Protein AF-A0A948DG98-F1 (afdb_monomer)

Structure (mmCIF, N/CA/C/O backbone):
data_AF-A0A948DG98-F1
#
_entry.id   AF-A0A948DG98-F1
#
loop_
_atom_site.group_PDB
_atom_site.id
_atom_site.type_symbol
_atom_site.label_atom_id
_atom_site.label_alt_id
_atom_site.label_comp_id
_atom_site.label_asym_id
_atom_site.label_entity_id
_atom_site.label_seq_id
_atom_site.pdbx_PDB_ins_code
_atom_site.Cartn_x
_atom_site.Cartn_y
_atom_site.Cartn_z
_atom_site.occupancy
_atom_site.B_iso_or_equiv
_atom_site.auth_seq_id
_atom_site.auth_comp_id
_atom_site.auth_asym_id
_atom_site.auth_atom_id
_atom_site.pdbx_PDB_model_num
ATOM 1 N N . GLY A 1 1 ? -6.815 -36.949 172.001 1.00 40.22 1 GLY A N 1
ATOM 2 C CA . GLY A 1 1 ? -5.731 -37.449 171.134 1.00 40.22 1 GLY A CA 1
ATOM 3 C C . GLY A 1 1 ? -6.318 -37.590 169.755 1.00 40.22 1 GLY A C 1
ATOM 4 O O . GLY A 1 1 ? -7.415 -38.115 169.665 1.00 40.22 1 GLY A O 1
ATOM 5 N N . MET A 1 2 ? -5.770 -36.950 168.718 1.00 48.56 2 MET A N 1
ATOM 6 C CA . MET A 1 2 ? -4.544 -37.384 168.014 1.00 48.56 2 MET A CA 1
ATOM 7 C C . MET A 1 2 ? -4.661 -38.864 167.613 1.00 48.56 2 MET A C 1
ATOM 9 O O . MET A 1 2 ? -4.953 -39.653 168.508 1.00 48.56 2 MET A O 1
ATOM 13 N N . PRO A 1 3 ? -4.367 -39.285 166.368 1.00 48.28 3 PRO A N 1
ATOM 14 C CA . PRO A 1 3 ? -3.286 -38.731 165.549 1.00 48.28 3 PRO A CA 1
ATOM 15 C C . PRO A 1 3 ? -3.535 -38.694 164.008 1.00 48.28 3 PRO A C 1
ATOM 17 O O . PRO A 1 3 ? -4.511 -39.250 163.510 1.00 48.28 3 PRO A O 1
ATOM 20 N N . PRO A 1 4 ? -2.635 -38.023 163.256 1.00 55.72 4 PRO A N 1
ATOM 21 C CA . PRO A 1 4 ? -2.448 -38.137 161.789 1.00 55.72 4 PRO A CA 1
ATOM 22 C C . PRO A 1 4 ? -1.895 -39.537 161.417 1.00 55.72 4 PRO A C 1
ATOM 24 O O . PRO A 1 4 ? -1.394 -40.193 162.334 1.00 55.72 4 PRO A O 1
ATOM 27 N N . PRO A 1 5 ? -1.983 -40.062 160.163 1.00 51.50 5 PRO A N 1
ATOM 28 C CA . PRO A 1 5 ? -0.963 -39.848 159.091 1.00 51.50 5 PRO A CA 1
ATOM 29 C C . PRO A 1 5 ? -1.502 -39.996 157.622 1.00 51.50 5 PRO A C 1
ATOM 31 O O . PRO A 1 5 ? -2.529 -40.619 157.397 1.00 51.50 5 PRO A O 1
ATOM 34 N N . ALA A 1 6 ? -1.027 -39.231 156.619 1.00 54.34 6 ALA A N 1
ATOM 35 C CA . ALA A 1 6 ? -0.019 -39.536 155.561 1.00 54.34 6 ALA A CA 1
ATOM 36 C C . ALA A 1 6 ? -0.248 -40.826 154.721 1.00 54.34 6 ALA A C 1
ATOM 38 O O . ALA A 1 6 ? -0.802 -41.778 155.256 1.00 54.34 6 ALA A O 1
ATOM 39 N N . PRO A 1 7 ? 0.324 -41.007 153.505 1.00 49.69 7 PRO A N 1
ATOM 40 C CA . PRO A 1 7 ? 0.768 -40.089 152.434 1.00 49.69 7 PRO A CA 1
ATOM 41 C C . PRO A 1 7 ? 0.301 -40.493 150.990 1.00 49.69 7 PRO A C 1
ATOM 43 O O . PRO A 1 7 ? -0.007 -41.644 150.719 1.00 49.69 7 PRO A O 1
ATOM 46 N N . GLY A 1 8 ? 0.326 -39.527 150.056 1.00 45.41 8 GLY A N 1
ATOM 47 C CA . GLY A 1 8 ? 0.828 -39.595 148.656 1.00 45.41 8 GLY A CA 1
ATOM 48 C C . GLY A 1 8 ? 0.480 -40.704 147.619 1.00 45.41 8 GLY A C 1
ATOM 49 O O . GLY A 1 8 ? 0.876 -41.848 147.772 1.00 45.41 8 GLY A O 1
ATOM 50 N N . ALA A 1 9 ? -0.046 -40.230 146.469 1.00 49.94 9 ALA A N 1
ATOM 51 C CA . ALA A 1 9 ? 0.319 -40.453 145.039 1.00 49.94 9 ALA A CA 1
ATOM 52 C C . ALA A 1 9 ? 0.225 -41.826 144.310 1.00 49.94 9 ALA A C 1
ATOM 54 O O . ALA A 1 9 ? 0.854 -42.792 144.720 1.00 49.94 9 ALA A O 1
ATOM 55 N N . MET A 1 10 ? -0.413 -41.825 143.112 1.00 47.88 10 MET A N 1
ATOM 56 C CA . MET A 1 10 ? 0.066 -42.285 141.767 1.00 47.88 10 MET A CA 1
ATOM 57 C C . MET A 1 10 ? -1.117 -42.456 140.754 1.00 47.88 10 MET A C 1
ATOM 59 O O . MET A 1 10 ? -2.266 -42.316 141.162 1.00 47.88 10 MET A O 1
ATOM 63 N N . PRO A 1 11 ? -0.873 -42.733 139.449 1.00 49.94 11 PRO A N 1
ATOM 64 C CA . PRO A 1 11 ? -0.823 -41.830 138.281 1.00 49.94 11 PRO A CA 1
ATOM 65 C C . PRO A 1 11 ? -2.136 -41.817 137.437 1.00 49.94 11 PRO A C 1
ATOM 67 O O . PRO A 1 11 ? -3.049 -42.587 137.728 1.00 49.94 11 PRO A O 1
ATOM 70 N N . PRO A 1 12 ? -2.283 -40.992 136.373 1.00 58.09 12 PRO A N 1
ATOM 71 C CA . PRO A 1 12 ? -3.532 -40.938 135.606 1.00 58.09 12 PRO A CA 1
ATOM 72 C C . PRO A 1 12 ? -3.555 -41.940 134.431 1.00 58.09 12 PRO A C 1
ATOM 74 O O . PRO A 1 12 ? -2.618 -41.943 133.629 1.00 58.09 12 PRO A O 1
ATOM 77 N N . PRO A 1 13 ? -4.628 -42.734 134.243 1.00 50.88 13 PRO A N 1
ATOM 78 C CA . PRO A 1 13 ? -4.922 -43.400 132.978 1.00 50.88 13 PRO A CA 1
ATOM 79 C C . PRO A 1 13 ? -5.989 -42.644 132.167 1.00 50.88 13 PRO A C 1
ATOM 81 O O . PRO A 1 13 ? -6.799 -41.887 132.697 1.00 50.88 13 PRO A O 1
ATOM 84 N N . ALA A 1 14 ? -5.935 -42.842 130.851 1.00 48.56 14 ALA A N 1
ATOM 85 C CA . ALA A 1 14 ? -6.548 -42.017 129.816 1.00 48.56 14 ALA A CA 1
ATOM 86 C C . ALA A 1 14 ? -8.098 -42.053 129.741 1.00 48.56 14 ALA A C 1
ATOM 88 O O . ALA A 1 14 ? -8.722 -43.014 130.193 1.00 48.56 14 ALA A O 1
ATOM 89 N N . PRO A 1 15 ? -8.733 -41.037 129.119 1.00 49.31 15 PRO A N 1
ATOM 90 C CA . PRO A 1 15 ? -10.191 -40.906 129.058 1.00 49.31 15 PRO A CA 1
ATOM 91 C C . PRO A 1 15 ? -10.830 -41.874 128.048 1.00 49.31 15 PRO A C 1
ATOM 93 O O . PRO A 1 15 ? -10.566 -41.791 126.851 1.00 49.31 15 PRO A O 1
ATOM 96 N N . GLY A 1 16 ? -11.722 -42.749 128.516 1.00 44.88 16 GLY A N 1
ATOM 97 C CA . GLY A 1 16 ? -12.611 -43.552 127.670 1.00 44.88 16 GLY A CA 1
ATOM 98 C C . GLY A 1 16 ? -14.035 -43.002 127.717 1.00 44.88 16 GLY A C 1
ATOM 99 O O . GLY A 1 16 ? -14.773 -43.288 128.656 1.00 44.88 16 GLY A O 1
ATOM 100 N N . ALA A 1 17 ? -14.399 -42.169 126.741 1.00 45.62 17 ALA A N 1
ATOM 101 C CA . ALA A 1 17 ? -15.714 -41.543 126.627 1.00 45.62 17 ALA A CA 1
ATOM 102 C C . ALA A 1 17 ? -16.766 -42.473 125.986 1.00 45.62 17 ALA A C 1
ATOM 104 O O . ALA A 1 17 ? -16.446 -43.370 125.210 1.00 45.62 17 ALA A O 1
ATOM 105 N N . MET A 1 18 ? -18.022 -42.212 126.355 1.00 50.53 18 MET A N 1
ATOM 106 C CA . MET A 1 18 ? -19.275 -42.897 126.006 1.00 50.53 18 MET A CA 1
ATOM 107 C C . MET A 1 18 ? -19.500 -43.157 124.501 1.00 50.53 18 MET A C 1
ATOM 109 O O . MET A 1 18 ? -18.974 -42.424 123.663 1.00 50.53 18 MET A O 1
ATOM 113 N N . PRO A 1 19 ? -20.359 -44.135 124.144 1.00 51.75 19 PRO A N 1
ATOM 114 C CA . PRO A 1 19 ? -20.774 -44.355 122.760 1.00 51.75 19 PRO A CA 1
ATOM 115 C C . PRO A 1 19 ? -21.646 -43.194 122.228 1.00 51.75 19 PRO A C 1
ATOM 117 O O . PRO A 1 19 ? -22.528 -42.718 122.949 1.00 51.75 19 PRO A O 1
ATOM 120 N N . PRO A 1 20 ? -21.440 -42.739 120.976 1.00 54.16 20 PRO A N 1
ATOM 121 C CA . PRO A 1 20 ? -22.242 -41.676 120.377 1.00 54.16 20 PRO A CA 1
ATOM 122 C C . PRO A 1 20 ? -23.615 -42.177 119.872 1.00 54.16 20 PRO A C 1
ATOM 124 O O . PRO A 1 20 ? -23.752 -43.345 119.499 1.00 54.16 20 PRO A O 1
ATOM 127 N N . PRO A 1 21 ? -24.637 -41.297 119.832 1.00 53.84 21 PRO A N 1
ATOM 128 C CA . PRO A 1 21 ? -25.968 -41.601 119.302 1.00 53.84 21 PRO A CA 1
ATOM 129 C C . PRO A 1 21 ? -25.967 -41.799 117.767 1.00 53.84 21 PRO A C 1
ATOM 131 O O . PRO A 1 21 ? -25.055 -41.314 117.093 1.00 53.84 21 PRO A O 1
ATOM 134 N N . PRO A 1 22 ? -26.986 -42.472 117.187 1.00 51.03 22 PRO A N 1
ATOM 135 C CA . PRO A 1 22 ? -27.043 -42.767 115.751 1.00 51.03 22 PRO A CA 1
ATOM 136 C C . PRO A 1 22 ? -27.105 -41.495 114.887 1.00 51.03 22 PRO A C 1
ATOM 138 O O . PRO A 1 22 ? -28.087 -40.754 114.918 1.00 51.03 22 PRO A O 1
ATOM 141 N N . GLY A 1 23 ? -26.043 -41.245 114.115 1.00 48.59 23 GLY A N 1
ATOM 142 C CA . GLY A 1 23 ? -25.950 -40.162 113.131 1.00 48.59 23 GLY A CA 1
ATOM 143 C C . GLY A 1 23 ? -26.570 -40.545 111.782 1.00 48.59 23 GLY A C 1
ATOM 144 O O . GLY A 1 23 ? -26.534 -41.706 111.385 1.00 48.59 23 GLY A O 1
ATOM 145 N N . GLY A 1 24 ? -27.163 -39.553 111.110 1.00 50.59 24 GLY A N 1
ATOM 146 C CA . GLY A 1 24 ? -27.944 -39.671 109.873 1.00 50.59 24 GLY A CA 1
ATOM 147 C C . GLY A 1 24 ? -27.156 -39.975 108.582 1.00 50.59 24 GLY A C 1
ATOM 148 O O . GLY A 1 24 ? -26.020 -40.440 108.639 1.00 50.59 24 GLY A O 1
ATOM 149 N N . PRO A 1 25 ? -27.772 -39.749 107.400 1.00 49.75 25 PRO A N 1
ATOM 150 C CA . PRO A 1 25 ? -27.305 -40.269 106.114 1.00 49.75 25 PRO A CA 1
ATOM 151 C C . PRO A 1 25 ? -25.855 -39.909 105.769 1.00 49.75 25 PRO A C 1
ATOM 153 O O . PRO A 1 25 ? -25.448 -38.749 105.799 1.00 49.75 25 PRO A O 1
ATOM 156 N N . GLN A 1 26 ? -25.102 -40.946 105.414 1.00 53.88 26 GLN A N 1
ATOM 157 C CA . GLN A 1 26 ? -23.672 -40.934 105.133 1.00 53.88 26 GLN A CA 1
ATOM 158 C C . GLN A 1 26 ? -23.353 -40.246 103.787 1.00 53.88 26 GLN A C 1
ATOM 160 O O . GLN A 1 26 ? -24.068 -40.474 102.807 1.00 53.88 26 GLN A O 1
ATOM 165 N N . PRO A 1 27 ? -22.279 -39.441 103.688 1.00 55.06 27 PRO A N 1
ATOM 166 C CA . PRO A 1 27 ? -21.831 -38.880 102.415 1.00 55.06 27 PRO A CA 1
ATOM 167 C C . PRO A 1 27 ? -21.258 -39.969 101.482 1.00 55.06 27 PRO A C 1
ATOM 169 O O . PRO A 1 27 ? -20.726 -40.977 101.960 1.00 55.06 27 PRO A O 1
ATOM 172 N N . PRO A 1 28 ? -21.360 -39.793 100.150 1.00 58.16 28 PRO A N 1
ATOM 173 C CA . PRO A 1 28 ? -20.910 -40.790 99.184 1.00 58.16 28 PRO A CA 1
ATOM 174 C C . PRO A 1 28 ? -19.373 -40.941 99.159 1.00 58.16 28 PRO A C 1
ATOM 176 O O . PRO A 1 28 ? -18.653 -39.975 99.426 1.00 58.16 28 PRO A O 1
ATOM 179 N N . PRO A 1 29 ? -18.859 -42.144 98.833 1.00 53.31 29 PRO A N 1
ATOM 180 C CA . PRO A 1 29 ? -17.433 -42.452 98.890 1.00 53.31 29 PRO A CA 1
ATOM 181 C C . PRO A 1 29 ? -16.593 -41.692 97.837 1.00 53.31 29 PRO A C 1
ATOM 183 O O . PRO A 1 29 ? -17.048 -41.516 96.703 1.00 53.31 29 PRO A O 1
ATOM 186 N N . PRO A 1 30 ? -15.350 -41.282 98.166 1.00 52.75 30 PRO A N 1
ATOM 187 C CA . PRO A 1 30 ? -14.461 -40.582 97.239 1.00 52.75 30 PRO A CA 1
ATOM 188 C C . PRO A 1 30 ? -13.883 -41.523 96.173 1.00 52.75 30 PRO A C 1
ATOM 190 O O . PRO A 1 30 ? -13.339 -42.572 96.511 1.00 52.75 30 PRO A O 1
ATOM 193 N N . GLY A 1 31 ? -13.929 -41.120 94.896 1.00 56.75 31 GLY A N 1
ATOM 194 C CA . GLY A 1 31 ? -13.095 -41.728 93.845 1.00 56.75 31 GLY A CA 1
ATOM 195 C C . GLY A 1 31 ? -13.797 -42.257 92.592 1.00 56.75 31 GLY A C 1
ATOM 196 O O . GLY A 1 31 ? -13.125 -42.846 91.751 1.00 56.75 31 GLY A O 1
ATOM 197 N N . MET A 1 32 ? -15.102 -42.045 92.408 1.00 48.91 32 MET A N 1
ATOM 198 C CA . MET A 1 32 ? -15.754 -42.363 91.130 1.00 48.91 32 MET A CA 1
ATOM 199 C C . MET A 1 32 ? -15.837 -41.108 90.249 1.00 48.91 32 MET A C 1
ATOM 201 O O . MET A 1 32 ? -16.301 -40.074 90.736 1.00 48.91 32 MET A O 1
ATOM 205 N N . PRO A 1 33 ? -15.418 -41.157 88.968 1.00 47.62 33 PRO A N 1
ATOM 206 C CA . PRO A 1 33 ? -15.615 -40.050 88.041 1.00 47.62 33 PRO A CA 1
ATOM 207 C C . PRO A 1 33 ? -17.108 -39.730 87.945 1.00 47.62 33 PRO A C 1
ATOM 209 O O . PRO A 1 33 ? -17.896 -40.551 87.474 1.00 47.62 33 PRO A O 1
ATOM 212 N N . GLN A 1 34 ? -17.514 -38.543 88.399 1.00 49.78 34 GLN A N 1
ATOM 213 C CA . GLN A 1 34 ? -18.863 -38.049 88.146 1.00 49.78 34 GLN A CA 1
ATOM 214 C C . GLN A 1 34 ? -19.001 -37.832 86.638 1.00 49.78 34 GLN A C 1
ATOM 216 O O . GLN A 1 34 ? -18.445 -36.886 86.080 1.00 49.78 34 GLN A O 1
ATOM 221 N N . MET A 1 35 ? -19.727 -38.725 85.968 1.00 49.81 35 MET A N 1
ATOM 222 C CA . MET A 1 35 ? -20.150 -38.520 84.588 1.00 49.81 35 MET A CA 1
ATOM 223 C C . MET A 1 35 ? -21.145 -37.357 84.580 1.00 49.81 35 MET A C 1
ATOM 225 O O . MET A 1 35 ? -22.326 -37.529 84.878 1.00 49.81 35 MET A O 1
ATOM 229 N N . MET A 1 36 ? -20.653 -36.148 84.303 1.00 52.91 36 M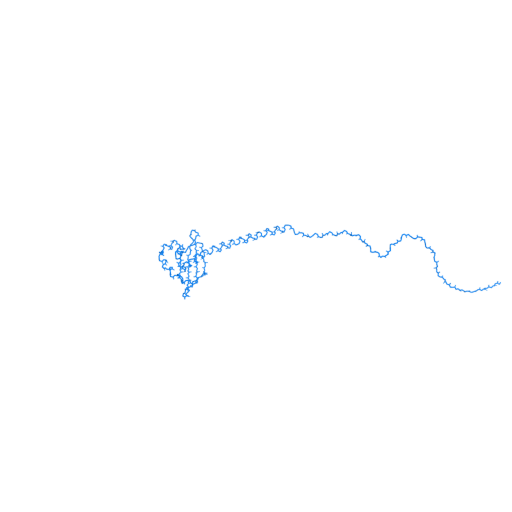ET A N 1
ATOM 230 C CA . MET A 1 36 ? -21.507 -35.001 84.008 1.00 52.91 36 MET A CA 1
ATOM 231 C C . MET A 1 36 ? -22.394 -35.353 82.804 1.00 52.91 36 MET A C 1
ATOM 233 O O . MET A 1 36 ? -21.867 -35.823 81.790 1.00 52.91 36 MET A O 1
ATOM 237 N N . PRO A 1 37 ? -23.719 -35.132 82.876 1.00 60.94 37 PRO A N 1
ATOM 238 C CA . PRO A 1 37 ? -24.563 -35.256 81.699 1.00 60.94 37 PRO A CA 1
ATOM 239 C C . PRO A 1 37 ? -24.061 -34.277 80.624 1.00 60.94 37 PRO A C 1
ATOM 241 O O . PRO A 1 37 ? -23.660 -33.159 80.964 1.00 60.94 37 PRO A O 1
ATOM 244 N N . PRO A 1 38 ? -24.037 -34.673 79.338 1.00 56.19 38 PRO A N 1
ATOM 245 C CA . PRO A 1 38 ? -23.569 -33.803 78.271 1.00 56.19 38 PRO A CA 1
ATOM 246 C C . PRO A 1 38 ? -24.411 -32.525 78.253 1.00 56.19 38 PRO A C 1
ATOM 248 O O . PRO A 1 38 ? -25.627 -32.565 78.063 1.00 56.19 38 PRO A O 1
ATOM 251 N N . GLY A 1 39 ? -23.757 -31.385 78.488 1.00 59.50 39 GLY A N 1
ATOM 252 C CA . GLY A 1 39 ? -24.384 -30.078 78.334 1.00 59.50 39 GLY A CA 1
ATOM 253 C C . GLY A 1 39 ? -24.852 -29.873 76.887 1.00 59.50 39 GLY A C 1
ATOM 254 O O . GLY A 1 39 ? -24.320 -30.518 75.977 1.00 59.50 39 GLY A O 1
ATOM 255 N N . PRO A 1 40 ? -25.831 -28.983 76.643 1.00 61.91 40 PRO A N 1
ATOM 256 C CA . PRO A 1 40 ? -26.287 -28.680 75.293 1.00 61.91 40 PRO A CA 1
ATOM 257 C C . PRO A 1 40 ? -25.090 -28.298 74.422 1.00 61.91 40 PRO A C 1
ATOM 259 O O . PRO A 1 40 ? -24.345 -27.371 74.751 1.00 61.91 40 PRO A O 1
ATOM 262 N N . ALA A 1 41 ? -24.887 -29.033 73.328 1.00 64.38 41 ALA A N 1
ATOM 263 C CA . ALA A 1 41 ? -23.847 -28.721 72.364 1.00 64.38 41 ALA A CA 1
ATOM 264 C C . ALA A 1 41 ? -24.018 -27.268 71.900 1.00 64.38 41 ALA A C 1
ATOM 266 O O . ALA A 1 41 ? -25.113 -26.864 71.499 1.00 64.38 41 ALA A O 1
ATOM 267 N N . ALA A 1 42 ? -22.941 -26.479 71.963 1.00 63.16 42 ALA A N 1
ATOM 268 C CA . ALA A 1 42 ? -22.945 -25.141 71.390 1.00 63.16 42 ALA A CA 1
ATOM 269 C C . ALA A 1 42 ? -23.395 -25.238 69.921 1.00 63.16 42 ALA A C 1
ATOM 271 O O . ALA A 1 42 ? -22.925 -26.133 69.206 1.00 63.16 42 ALA A O 1
ATOM 272 N N . PRO A 1 43 ? -24.297 -24.356 69.454 1.00 60.84 43 PRO A N 1
ATOM 273 C CA . PRO A 1 43 ? -24.761 -24.419 68.082 1.00 60.84 43 PRO A CA 1
ATOM 274 C C . PRO A 1 43 ? -23.553 -24.301 67.144 1.00 60.84 43 PRO A C 1
ATOM 276 O O . PRO A 1 43 ? -22.659 -23.479 67.389 1.00 60.84 43 PRO A O 1
ATOM 279 N N . PRO A 1 44 ? -23.485 -25.115 66.077 1.00 61.66 44 PRO A N 1
ATOM 280 C CA . PRO A 1 44 ? -22.402 -25.013 65.115 1.00 61.66 44 PRO A CA 1
ATOM 281 C C . PRO A 1 44 ? -22.371 -23.584 64.570 1.00 61.66 44 PRO A C 1
ATOM 283 O O . PRO A 1 44 ? -23.390 -23.062 64.115 1.00 61.66 44 PRO A O 1
ATOM 286 N N . LYS A 1 45 ? -21.199 -22.935 64.627 1.00 64.12 45 LYS A N 1
ATOM 287 C CA . LYS A 1 45 ? -20.997 -21.621 64.006 1.00 64.12 45 LYS A CA 1
ATOM 288 C C . LYS A 1 45 ? -21.386 -21.749 62.537 1.00 64.12 45 LYS A C 1
ATOM 290 O O . LYS A 1 45 ? -20.697 -22.429 61.773 1.00 64.12 45 LYS A O 1
ATOM 295 N N . ALA A 1 46 ? -22.503 -21.131 62.158 1.00 62.53 46 ALA A N 1
ATOM 296 C CA . ALA A 1 46 ? -22.964 -21.112 60.783 1.00 62.53 46 ALA A CA 1
ATOM 297 C C . ALA A 1 46 ? -21.824 -20.570 59.913 1.00 62.53 46 ALA A C 1
ATOM 299 O O . ALA A 1 46 ? -21.411 -19.416 60.057 1.00 62.53 46 ALA A O 1
ATOM 300 N N . LYS A 1 47 ? -21.274 -21.413 59.032 1.00 62.66 47 LYS A N 1
ATOM 301 C CA . LYS A 1 47 ? -20.348 -20.954 57.996 1.00 62.66 47 LYS A CA 1
ATOM 302 C C . LYS A 1 47 ? -21.122 -19.922 57.187 1.00 62.66 47 LYS A C 1
ATOM 304 O O . LYS A 1 47 ? -22.110 -20.275 56.547 1.00 62.66 47 LYS A O 1
ATOM 309 N N . LYS A 1 48 ? -20.717 -18.652 57.282 1.00 55.59 48 LYS A N 1
ATOM 310 C CA . LYS A 1 48 ? -21.305 -17.528 56.550 1.00 55.59 48 LYS A CA 1
ATOM 311 C C . LYS A 1 48 ? -21.239 -17.855 55.060 1.00 55.59 48 LYS A C 1
ATOM 313 O O . LYS A 1 48 ? -20.206 -17.678 54.421 1.00 55.59 48 LYS A O 1
ATOM 318 N N . GLY A 1 49 ? -22.326 -18.417 54.538 1.00 62.19 49 GLY A N 1
ATOM 319 C CA . GLY A 1 49 ? -22.463 -18.747 53.132 1.00 62.19 49 GLY A CA 1
ATOM 320 C C . GLY A 1 49 ? -22.332 -17.464 52.331 1.00 62.19 49 GLY A C 1
ATOM 321 O O . GLY A 1 49 ? -23.048 -16.497 52.592 1.00 62.19 49 GLY A O 1
ATOM 322 N N . MET A 1 50 ? -21.384 -17.443 51.395 1.00 58.41 50 MET A N 1
ATOM 323 C CA . MET A 1 50 ? -21.174 -16.319 50.490 1.00 58.41 50 MET A CA 1
ATOM 324 C C . MET A 1 50 ? -22.508 -15.995 49.814 1.00 58.41 50 MET A C 1
ATOM 326 O O . MET A 1 50 ? -23.104 -16.849 49.150 1.00 58.41 50 MET A O 1
ATOM 330 N N . SER A 1 51 ? -23.013 -14.792 50.082 1.00 58.62 51 SER A N 1
ATOM 331 C CA . SER A 1 51 ? -24.358 -14.371 49.714 1.00 58.62 51 SER A CA 1
ATOM 332 C C . SER A 1 51 ? -24.549 -14.501 48.205 1.00 58.62 51 SER A C 1
ATOM 334 O O . SER A 1 51 ? -23.713 -14.073 47.409 1.00 58.62 51 SER A O 1
ATOM 336 N N . LYS A 1 52 ? -25.672 -15.106 47.801 1.00 55.31 52 LYS A N 1
ATOM 337 C CA . LYS A 1 52 ? -26.039 -15.334 46.393 1.00 55.31 52 LYS A CA 1
ATOM 338 C C . LYS A 1 52 ? -25.957 -14.048 45.542 1.00 55.31 52 LYS A C 1
ATOM 340 O O . LYS A 1 52 ? -25.659 -14.135 44.357 1.00 55.31 52 LYS A O 1
ATOM 345 N N . GLY A 1 53 ? -26.107 -12.869 46.156 1.00 52.69 53 GLY A N 1
ATOM 346 C CA . GLY A 1 53 ? -25.946 -11.562 45.505 1.00 52.69 53 GLY A CA 1
ATOM 347 C C . GLY A 1 53 ? -24.526 -11.239 45.019 1.00 52.69 53 GLY A C 1
ATOM 348 O O . GLY A 1 53 ? -24.381 -10.602 43.983 1.00 52.69 53 GLY A O 1
ATOM 349 N N . LEU A 1 54 ? -23.474 -11.737 45.679 1.00 54.84 54 LEU A N 1
ATOM 350 C CA . LEU A 1 54 ? -22.088 -11.500 45.249 1.00 54.84 54 LEU A CA 1
ATOM 351 C C . LEU A 1 54 ? -21.721 -12.321 44.000 1.00 54.84 54 LEU A C 1
ATOM 353 O O . LEU A 1 54 ? -20.945 -11.872 43.163 1.00 54.84 54 LEU A O 1
ATOM 357 N N . LYS A 1 55 ? -22.335 -13.500 43.832 1.00 53.97 55 LYS A N 1
ATOM 358 C CA . LYS A 1 55 ? -22.164 -14.341 42.635 1.00 53.97 55 LYS A CA 1
ATOM 359 C C . LYS A 1 55 ? -22.881 -13.755 41.414 1.00 53.97 55 LYS A C 1
ATOM 361 O O . LYS A 1 55 ? -22.349 -13.813 40.313 1.00 53.97 55 LYS A O 1
ATOM 366 N N . ILE A 1 56 ? -24.053 -13.151 41.620 1.00 56.06 56 ILE A N 1
ATOM 367 C CA . ILE A 1 56 ? -24.831 -12.496 40.555 1.00 56.06 56 ILE A CA 1
ATOM 368 C C . ILE A 1 56 ? -24.180 -11.163 40.150 1.00 56.06 56 ILE A C 1
ATOM 370 O O . ILE A 1 56 ? -24.048 -10.891 38.960 1.00 56.06 56 ILE A O 1
ATOM 374 N N . GLY A 1 57 ? -23.678 -10.381 41.114 1.00 55.03 57 GLY A N 1
ATOM 375 C CA . GLY A 1 57 ? -22.912 -9.159 40.833 1.00 55.03 57 GLY A CA 1
ATOM 376 C C . GLY A 1 57 ? -21.593 -9.423 40.096 1.00 55.03 57 GLY A C 1
ATOM 377 O O . GLY A 1 57 ? -21.231 -8.664 39.202 1.00 55.03 57 GLY A O 1
ATOM 378 N N . CYS A 1 58 ? -20.909 -10.532 40.402 1.00 59.22 58 CYS A N 1
ATOM 379 C CA . CYS A 1 58 ? -19.700 -10.938 39.682 1.00 59.22 58 CYS A CA 1
ATOM 380 C C . CYS A 1 58 ? -20.002 -11.336 38.227 1.00 59.22 58 CYS A C 1
ATOM 382 O O . CYS A 1 58 ? -19.284 -10.918 37.325 1.00 59.22 58 CYS A O 1
ATOM 384 N N . LEU A 1 59 ? -21.096 -12.064 37.975 1.00 59.81 59 LEU A N 1
ATOM 385 C CA . LEU A 1 59 ? -21.479 -12.464 36.618 1.00 59.81 59 LEU A CA 1
ATOM 386 C C . LEU A 1 59 ? -21.852 -11.258 35.738 1.00 59.81 59 LEU A C 1
ATOM 388 O O . LEU A 1 59 ? -21.407 -11.173 34.596 1.00 59.81 59 LEU A O 1
ATOM 392 N N . ILE A 1 60 ? -22.608 -10.296 36.279 1.00 63.03 60 ILE A N 1
ATOM 393 C CA . ILE A 1 60 ? -22.966 -9.058 35.565 1.00 63.03 60 ILE A CA 1
ATOM 394 C C . ILE A 1 60 ? -21.719 -8.198 35.308 1.00 63.03 60 ILE A C 1
ATOM 396 O O . ILE A 1 60 ? -21.566 -7.654 34.216 1.00 63.03 60 ILE A O 1
ATOM 400 N N . GLY A 1 61 ? -20.795 -8.127 36.273 1.00 69.44 61 GLY A N 1
ATOM 401 C CA . GLY A 1 61 ? -19.516 -7.433 36.106 1.00 69.44 61 GLY A CA 1
ATOM 402 C C . GLY A 1 61 ? -18.648 -8.038 34.999 1.00 69.44 61 GLY A C 1
ATOM 403 O O . GLY A 1 61 ? -18.123 -7.304 34.169 1.00 69.44 61 GLY A O 1
ATOM 404 N N . VAL A 1 62 ? -18.548 -9.370 34.929 1.00 71.69 62 VAL A N 1
ATOM 405 C CA . VAL A 1 62 ? -17.790 -10.061 33.871 1.00 71.69 62 VAL A CA 1
ATOM 406 C C . VAL A 1 62 ? -18.410 -9.816 32.494 1.00 71.69 62 VAL A C 1
ATOM 408 O O . VAL A 1 62 ? -17.683 -9.515 31.552 1.00 71.69 62 VAL A O 1
ATOM 411 N N . ILE A 1 63 ? -19.739 -9.876 32.369 1.00 78.06 63 ILE A N 1
ATOM 412 C CA . ILE A 1 63 ? -20.426 -9.600 31.097 1.00 78.06 63 ILE A CA 1
ATOM 413 C C . ILE A 1 63 ? -20.200 -8.147 30.657 1.00 78.06 63 ILE A C 1
ATOM 415 O O . ILE A 1 63 ? -19.880 -7.908 29.496 1.00 78.06 63 ILE A O 1
ATOM 419 N N . ALA A 1 64 ? -20.303 -7.178 31.571 1.00 81.44 64 ALA A N 1
ATOM 420 C CA . ALA A 1 64 ? -20.045 -5.774 31.259 1.00 81.44 64 ALA A CA 1
ATOM 421 C C . ALA A 1 64 ? -18.597 -5.541 30.793 1.00 81.44 64 ALA A C 1
ATOM 423 O O . ALA A 1 64 ? -18.374 -4.849 29.802 1.00 81.44 64 ALA A O 1
ATOM 424 N N . VAL A 1 65 ? -17.617 -6.166 31.451 1.00 82.62 65 VAL A N 1
ATOM 425 C CA . VAL A 1 65 ? -16.204 -6.093 31.046 1.00 82.62 65 VAL A CA 1
ATOM 426 C C . VAL A 1 65 ? -15.988 -6.726 29.669 1.00 82.62 65 VAL A C 1
ATOM 428 O O . VAL A 1 65 ? -15.321 -6.126 28.831 1.00 82.62 65 VAL A O 1
ATOM 431 N N . LEU A 1 66 ? -16.588 -7.888 29.389 1.00 82.12 66 LEU A N 1
ATOM 43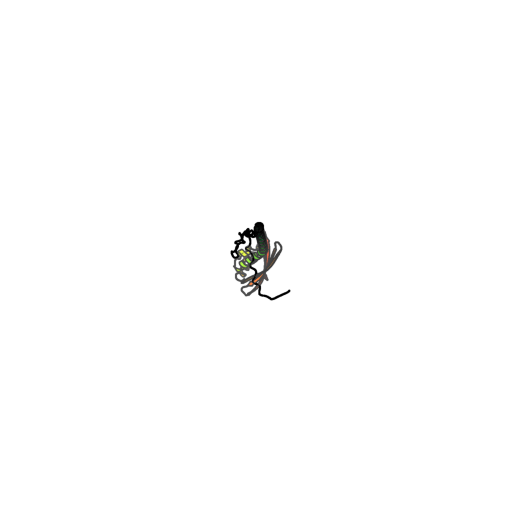2 C CA . LEU A 1 66 ? -16.499 -8.532 28.074 1.00 82.12 66 LEU A CA 1
ATOM 433 C C . LEU A 1 66 ? -17.113 -7.672 26.961 1.00 82.12 66 LEU A C 1
ATOM 435 O O . LEU A 1 66 ? -16.534 -7.583 25.882 1.00 82.12 66 LEU A O 1
ATOM 439 N N . LEU A 1 67 ? -18.241 -7.005 27.220 1.00 85.31 67 LEU A N 1
ATOM 440 C CA . LEU A 1 67 ? -18.861 -6.085 26.261 1.00 85.31 67 LEU A CA 1
ATOM 441 C C . LEU A 1 67 ? -17.989 -4.853 25.995 1.00 85.31 67 LEU A C 1
ATOM 443 O O . LEU A 1 67 ? -17.867 -4.434 24.847 1.00 85.31 67 LEU A O 1
ATOM 447 N N . ILE A 1 68 ? -17.345 -4.300 27.028 1.00 87.44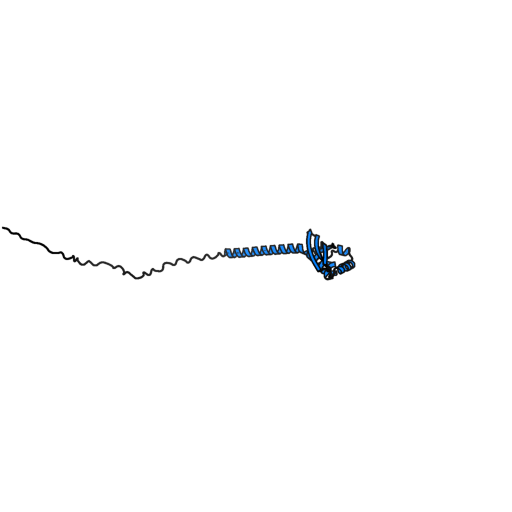 68 ILE A N 1
ATOM 448 C CA . ILE A 1 68 ? -16.401 -3.185 26.873 1.00 87.44 68 ILE A CA 1
ATOM 449 C C . ILE A 1 68 ? -15.186 -3.629 26.054 1.00 87.44 68 ILE A C 1
ATOM 451 O O . ILE A 1 68 ? -14.800 -2.929 25.125 1.00 87.44 68 ILE A O 1
ATOM 455 N N . ILE A 1 69 ? -14.613 -4.802 26.342 1.00 86.19 69 ILE A N 1
ATOM 456 C CA . ILE A 1 69 ? -13.492 -5.350 25.565 1.00 86.19 69 ILE A CA 1
ATOM 457 C C . ILE A 1 69 ? -13.909 -5.557 24.108 1.00 86.19 69 ILE A C 1
ATOM 459 O O . ILE A 1 69 ? -13.190 -5.130 23.212 1.00 86.19 69 ILE A O 1
ATOM 463 N N . ALA A 1 70 ? -15.074 -6.155 23.854 1.00 84.31 70 ALA A N 1
ATOM 464 C CA . ALA A 1 70 ? -15.580 -6.352 22.500 1.00 84.31 70 ALA A CA 1
ATOM 465 C C . ALA A 1 70 ? -15.766 -5.018 21.762 1.00 84.31 70 ALA A C 1
ATOM 467 O O . ALA A 1 70 ? -15.346 -4.895 20.616 1.00 84.31 70 ALA A O 1
ATOM 468 N N . LEU A 1 71 ? -16.323 -3.999 22.424 1.00 88.00 71 LEU A N 1
ATOM 469 C CA . LEU A 1 71 ? -16.455 -2.658 21.857 1.00 88.00 71 LEU A CA 1
ATOM 470 C C . LEU A 1 71 ? -15.089 -2.040 21.537 1.00 88.00 71 LEU A C 1
ATOM 472 O O . LEU A 1 71 ? -14.913 -1.506 20.448 1.00 88.00 71 LEU A O 1
ATOM 476 N N . VAL A 1 72 ? -14.118 -2.134 22.450 1.00 86.38 72 VAL A N 1
ATOM 477 C CA . VAL A 1 72 ? -12.751 -1.641 22.223 1.00 86.38 72 VAL A CA 1
ATOM 478 C C . VAL A 1 72 ? -12.110 -2.368 21.045 1.00 86.38 72 VAL A C 1
ATOM 480 O O . VAL A 1 72 ? -11.539 -1.717 20.182 1.00 86.38 72 VAL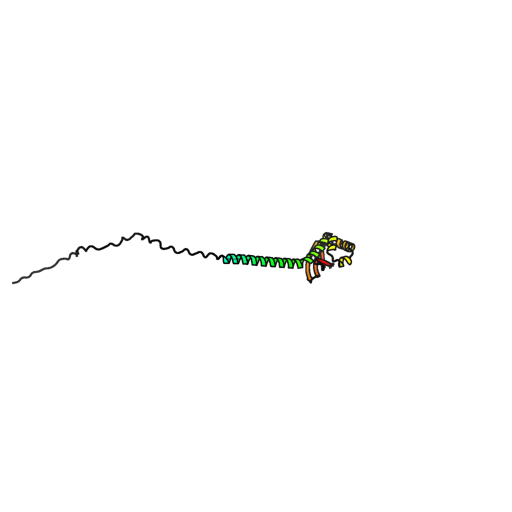 A O 1
ATOM 483 N N . VAL A 1 73 ? -12.247 -3.692 20.955 1.00 83.62 73 VAL A N 1
ATOM 484 C CA . VAL A 1 73 ? -11.736 -4.478 19.825 1.00 83.62 73 VAL A CA 1
ATOM 485 C C . VAL A 1 73 ? -12.389 -4.037 18.519 1.00 83.62 73 VAL A C 1
ATOM 487 O O . VAL A 1 73 ? -11.682 -3.804 17.547 1.00 83.62 73 VAL A O 1
ATOM 490 N N . VAL A 1 74 ? -13.711 -3.859 18.488 1.00 79.94 74 VAL A N 1
ATOM 491 C CA . VAL A 1 74 ? -14.419 -3.365 17.298 1.00 79.94 74 VAL A CA 1
ATOM 492 C C . VAL A 1 74 ? -13.931 -1.969 16.920 1.00 79.94 74 VAL A C 1
ATOM 494 O O . VAL A 1 74 ? -13.636 -1.732 15.754 1.00 79.94 74 VAL A O 1
ATOM 497 N N . LEU A 1 75 ? -13.785 -1.059 17.885 1.00 72.69 75 LEU A N 1
ATOM 498 C CA . LEU A 1 75 ? -13.261 0.282 17.636 1.00 72.69 75 LEU A CA 1
ATOM 499 C C . LEU A 1 75 ? -11.832 0.231 17.095 1.00 72.69 75 LEU A C 1
ATOM 501 O O . LEU A 1 75 ? -11.556 0.888 16.100 1.00 72.69 75 LEU A O 1
ATOM 505 N N . VAL A 1 76 ? -10.949 -0.578 17.683 1.00 72.00 76 VAL A N 1
ATOM 506 C CA . VAL A 1 76 ? -9.568 -0.753 17.215 1.00 72.00 76 VAL A CA 1
ATOM 507 C C . VAL A 1 76 ? -9.546 -1.335 15.805 1.00 72.00 76 VAL A C 1
ATOM 509 O O . VAL A 1 76 ? -8.864 -0.793 14.948 1.00 72.00 76 VAL A O 1
ATOM 512 N N . VAL A 1 77 ? -10.317 -2.384 15.523 1.00 68.19 77 VAL A N 1
ATOM 513 C CA . VAL A 1 77 ? -10.379 -3.007 14.190 1.00 68.19 77 VAL A CA 1
ATOM 514 C C . VAL A 1 77 ? -10.930 -2.037 13.147 1.00 68.19 77 VAL A C 1
ATOM 516 O O . VAL A 1 77 ? -10.408 -1.974 12.038 1.00 68.19 77 VAL A O 1
ATOM 519 N N . VAL A 1 78 ? -11.951 -1.247 13.488 1.00 64.56 78 VAL A N 1
ATOM 520 C CA . VAL A 1 78 ? -12.505 -0.232 12.583 1.00 64.56 78 VAL A CA 1
ATOM 521 C C . VAL A 1 78 ? -11.505 0.905 12.367 1.00 64.56 78 VAL A C 1
ATOM 523 O O . VAL A 1 78 ? -11.296 1.304 11.227 1.00 64.56 78 VAL A O 1
ATOM 526 N N . PHE A 1 79 ? -10.847 1.400 13.417 1.00 60.09 79 PHE A N 1
ATOM 527 C CA . PHE A 1 79 ? -9.842 2.459 13.295 1.00 60.09 79 PHE A CA 1
ATOM 528 C C . PHE A 1 79 ? -8.611 2.000 12.508 1.00 60.09 79 PHE A C 1
ATOM 530 O O . PHE A 1 79 ? -8.204 2.686 11.575 1.00 60.09 79 PHE A O 1
ATOM 537 N N . VAL A 1 80 ? -8.057 0.826 12.821 1.00 59.69 80 VAL A N 1
ATOM 538 C CA . VAL A 1 80 ? -6.929 0.240 12.084 1.0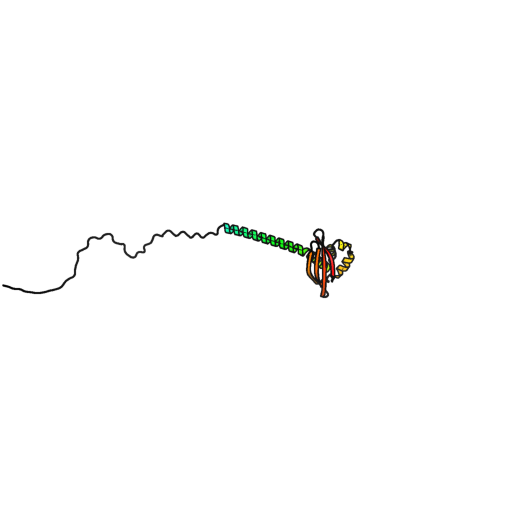0 59.69 80 VAL A CA 1
ATOM 539 C C . VAL A 1 80 ? -7.343 -0.044 10.642 1.00 59.69 80 VAL A C 1
ATOM 541 O O . VAL A 1 80 ? -6.659 0.379 9.723 1.00 59.69 80 VAL A O 1
ATOM 544 N N . GLY A 1 81 ? -8.510 -0.647 10.409 1.00 55.50 81 GLY A N 1
ATOM 545 C CA . GLY A 1 81 ? -8.996 -0.939 9.060 1.00 55.50 81 GLY A CA 1
ATOM 546 C C . GLY A 1 81 ? -9.286 0.304 8.210 1.00 55.50 81 GLY A C 1
ATOM 547 O O . GLY A 1 81 ? -9.170 0.247 6.990 1.00 55.50 81 GLY A O 1
ATOM 548 N N . VAL A 1 82 ? -9.653 1.441 8.807 1.00 56.97 82 VAL A N 1
ATOM 549 C CA . VAL A 1 82 ? -9.820 2.705 8.065 1.00 56.97 82 VAL A CA 1
ATOM 550 C C . VAL A 1 82 ? -8.468 3.311 7.688 1.00 56.97 82 VAL A C 1
ATOM 552 O O . VAL A 1 82 ? -8.349 3.848 6.588 1.00 56.97 82 VAL A O 1
ATOM 555 N N . LEU A 1 83 ? -7.460 3.186 8.554 1.00 61.44 83 LEU A N 1
ATOM 556 C CA . LEU A 1 83 ? -6.107 3.684 8.301 1.00 61.44 83 LEU A CA 1
ATOM 557 C C . LEU A 1 83 ? -5.307 2.776 7.348 1.00 61.44 83 LEU A C 1
ATOM 559 O O . LEU A 1 83 ? -4.500 3.272 6.570 1.00 61.44 83 LEU A O 1
ATOM 563 N N . SER A 1 84 ? -5.548 1.462 7.362 1.00 74.00 84 SER A N 1
ATOM 564 C CA . SER A 1 84 ? -4.792 0.490 6.558 1.00 74.00 84 SER A CA 1
ATOM 565 C C . SER A 1 84 ? -5.267 0.368 5.112 1.00 74.00 84 SER A C 1
ATOM 567 O O . SER A 1 84 ? -4.454 0.101 4.240 1.00 74.00 84 SER A O 1
ATOM 569 N N . LYS A 1 85 ? -6.547 0.625 4.812 1.00 86.25 85 LYS A N 1
ATOM 570 C CA . LYS A 1 85 ? -7.103 0.452 3.455 1.00 86.25 85 LYS A CA 1
ATOM 571 C C . LYS A 1 85 ? -6.332 1.142 2.319 1.00 86.25 85 LYS A C 1
ATOM 573 O O . LYS A 1 85 ? -6.097 0.482 1.311 1.00 86.25 85 LYS A O 1
ATOM 578 N N . PRO A 1 86 ? -5.964 2.435 2.406 1.00 91.00 86 PRO A N 1
ATOM 579 C CA . PRO A 1 86 ? -5.190 3.052 1.331 1.00 91.00 86 PRO A CA 1
ATOM 580 C C . PRO A 1 86 ? -3.787 2.429 1.218 1.00 91.00 86 PRO A C 1
ATOM 582 O O . PRO A 1 86 ? -3.295 2.238 0.109 1.00 91.00 86 PRO A O 1
ATOM 585 N N . ALA A 1 87 ? -3.179 2.019 2.338 1.00 91.00 87 ALA A N 1
ATOM 586 C CA . ALA A 1 87 ? -1.906 1.297 2.340 1.00 91.00 87 ALA A CA 1
ATOM 587 C C . ALA A 1 87 ? -2.008 -0.096 1.725 1.00 91.00 87 ALA A C 1
ATOM 589 O O . ALA A 1 87 ? -1.110 -0.497 0.993 1.00 91.00 87 ALA A O 1
ATOM 590 N N . ASP A 1 88 ? -3.115 -0.805 1.932 1.00 91.88 88 ASP A N 1
ATOM 591 C CA . ASP A 1 88 ? -3.371 -2.085 1.276 1.00 91.88 88 ASP A CA 1
ATOM 592 C C . ASP A 1 88 ? -3.456 -1.917 -0.248 1.00 91.88 88 ASP A C 1
ATOM 594 O O . ASP A 1 88 ? -2.924 -2.739 -0.989 1.00 91.88 88 ASP A O 1
ATOM 598 N N . VAL A 1 89 ? -4.075 -0.835 -0.734 1.00 94.69 89 VAL A N 1
ATOM 599 C CA . VAL A 1 89 ? -4.140 -0.530 -2.173 1.00 94.69 89 VAL A CA 1
ATOM 600 C C . VAL A 1 89 ? -2.750 -0.241 -2.745 1.00 94.69 89 VAL A C 1
ATOM 602 O O . VAL A 1 89 ? -2.399 -0.823 -3.769 1.00 94.69 89 VAL A O 1
ATOM 605 N N . ALA A 1 90 ? -1.941 0.587 -2.078 1.00 94.69 90 ALA A N 1
ATOM 606 C CA . ALA A 1 90 ? -0.564 0.857 -2.504 1.00 94.69 90 ALA A CA 1
ATOM 607 C C . ALA A 1 90 ? 0.308 -0.415 -2.476 1.00 94.69 90 ALA A C 1
ATOM 609 O O . ALA A 1 90 ? 1.009 -0.713 -3.439 1.00 94.69 90 ALA A O 1
ATOM 610 N N . ASN A 1 91 ? 0.197 -1.227 -1.420 1.00 93.88 91 ASN A N 1
ATOM 611 C CA . ASN A 1 91 ? 0.907 -2.502 -1.308 1.00 93.88 91 ASN A CA 1
ATOM 612 C C . ASN A 1 91 ? 0.503 -3.497 -2.401 1.00 93.88 91 ASN A C 1
ATOM 614 O O . ASN A 1 91 ? 1.363 -4.184 -2.948 1.00 93.88 91 ASN A O 1
ATOM 618 N N . ASN A 1 92 ? -0.790 -3.585 -2.722 1.00 94.62 92 ASN A N 1
ATOM 619 C CA . ASN A 1 92 ? -1.272 -4.443 -3.802 1.00 94.62 92 ASN A CA 1
ATOM 620 C C . ASN A 1 92 ? -0.776 -3.955 -5.161 1.00 94.62 92 ASN A C 1
ATOM 622 O O . ASN A 1 92 ? -0.418 -4.776 -5.995 1.00 94.62 92 ASN A O 1
ATOM 626 N N . TYR A 1 93 ? -0.714 -2.642 -5.377 1.00 94.38 93 TYR A N 1
ATOM 627 C CA . TYR A 1 93 ? -0.148 -2.077 -6.597 1.00 94.38 93 TYR A CA 1
ATOM 628 C C . TYR A 1 93 ? 1.328 -2.452 -6.759 1.00 94.38 93 TYR A C 1
ATOM 630 O O . TYR A 1 93 ? 1.692 -2.997 -7.796 1.00 94.38 93 TYR A O 1
ATOM 638 N N . MET A 1 94 ? 2.144 -2.262 -5.715 1.00 94.38 94 MET A N 1
ATOM 639 C CA . MET A 1 94 ? 3.553 -2.680 -5.708 1.00 94.38 94 MET A CA 1
ATOM 640 C C . MET A 1 94 ? 3.704 -4.168 -6.010 1.00 94.38 94 MET A C 1
ATOM 642 O O . MET A 1 94 ? 4.491 -4.553 -6.869 1.00 94.38 94 MET A O 1
ATOM 646 N N . LYS A 1 95 ? 2.891 -4.999 -5.353 1.00 93.50 95 LYS A N 1
ATOM 647 C CA . LYS A 1 95 ? 2.871 -6.438 -5.590 1.00 93.50 95 LYS A CA 1
ATOM 648 C C . LYS A 1 95 ? 2.518 -6.782 -7.037 1.00 93.50 95 LYS A C 1
ATOM 650 O O . LYS A 1 95 ? 3.161 -7.633 -7.626 1.00 93.50 95 LYS A O 1
ATOM 655 N N . TYR A 1 96 ? 1.495 -6.153 -7.609 1.00 93.69 96 TYR A N 1
ATOM 656 C CA . TYR A 1 96 ? 1.080 -6.446 -8.979 1.00 93.69 96 TYR A CA 1
ATOM 657 C C . TYR A 1 96 ? 2.100 -5.994 -10.020 1.00 93.69 96 TYR A C 1
ATOM 659 O O . TYR A 1 96 ? 2.169 -6.616 -11.075 1.00 93.69 96 TYR A O 1
ATOM 667 N N . LEU A 1 97 ? 2.873 -4.943 -9.743 1.00 91.88 97 LEU A N 1
ATOM 668 C CA . LEU A 1 97 ? 4.002 -4.570 -10.589 1.00 91.88 97 LEU A CA 1
ATOM 669 C C . LEU A 1 97 ? 5.117 -5.617 -10.520 1.00 91.88 97 LEU A C 1
ATOM 671 O O . LEU A 1 97 ? 5.572 -6.070 -11.563 1.00 91.88 97 LEU A O 1
ATOM 675 N N . ASP A 1 98 ? 5.490 -6.047 -9.313 1.00 91.94 98 ASP A N 1
ATOM 676 C CA . ASP A 1 98 ? 6.538 -7.053 -9.111 1.00 91.94 98 ASP A CA 1
ATOM 677 C C . ASP A 1 98 ? 6.156 -8.429 -9.693 1.00 91.94 98 ASP A C 1
ATOM 679 O O . ASP A 1 98 ? 6.943 -9.043 -10.407 1.00 91.94 98 ASP A O 1
ATOM 683 N N . ASP A 1 99 ? 4.910 -8.870 -9.480 1.00 91.06 99 ASP A N 1
ATOM 684 C CA . ASP A 1 99 ? 4.356 -10.137 -9.987 1.00 91.06 99 ASP A CA 1
ATOM 685 C C . ASP A 1 99 ? 4.041 -10.103 -11.507 1.00 91.06 99 ASP A C 1
ATOM 687 O O . ASP A 1 99 ? 3.464 -11.058 -12.036 1.00 91.06 99 ASP A O 1
ATOM 691 N N . GLY A 1 100 ? 4.293 -8.990 -12.212 1.00 88.50 100 GLY A N 1
ATOM 692 C CA . GLY A 1 100 ? 3.943 -8.822 -13.635 1.00 88.50 100 GLY A CA 1
ATOM 693 C C . GLY A 1 100 ? 2.429 -8.802 -13.915 1.00 88.50 100 GLY A C 1
ATOM 694 O O . GLY A 1 100 ? 1.968 -8.881 -15.056 1.00 88.50 100 GLY A O 1
ATOM 695 N N . SER A 1 101 ? 1.604 -8.670 -12.875 1.00 92.06 101 SER A N 1
ATOM 696 C CA . SER A 1 101 ? 0.137 -8.638 -12.937 1.00 92.06 101 SER A CA 1
ATOM 697 C C . SER A 1 101 ? -0.396 -7.250 -13.311 1.00 92.06 101 SER A C 1
ATOM 699 O O . SER A 1 101 ? -1.284 -6.684 -12.668 1.00 92.06 101 SER A O 1
ATOM 701 N N . VAL A 1 102 ? 0.127 -6.699 -14.405 1.00 89.50 102 VAL A N 1
ATOM 702 C CA . VAL A 1 102 ? -0.056 -5.305 -14.832 1.00 89.50 102 VAL A CA 1
ATOM 703 C C . VAL A 1 102 ? -1.525 -4.903 -14.996 1.00 89.50 102 VAL A C 1
ATOM 705 O O . VAL A 1 102 ? -1.922 -3.800 -14.619 1.00 89.50 102 VAL A O 1
ATOM 708 N N . ALA A 1 103 ? -2.370 -5.807 -15.497 1.00 90.19 103 ALA A N 1
ATOM 709 C CA . ALA A 1 103 ? -3.801 -5.545 -15.626 1.00 90.19 103 ALA A CA 1
ATOM 710 C C . ALA A 1 103 ? -4.463 -5.253 -14.267 1.00 90.19 103 ALA A C 1
ATOM 712 O O . ALA A 1 103 ? -5.351 -4.412 -14.191 1.00 90.19 103 ALA A O 1
ATOM 713 N N . GLN A 1 104 ? -4.023 -5.909 -13.189 1.00 91.94 104 GLN A N 1
ATOM 714 C CA . GLN A 1 104 ? -4.552 -5.666 -11.846 1.00 91.94 104 GLN A CA 1
ATOM 715 C C . GLN A 1 104 ? -4.030 -4.347 -11.270 1.00 91.94 104 GLN A C 1
ATOM 717 O O . GLN A 1 104 ? -4.798 -3.619 -10.646 1.00 91.94 104 GLN A O 1
ATOM 722 N N . ALA A 1 105 ? -2.763 -4.004 -11.530 1.00 92.19 105 ALA A N 1
ATOM 723 C CA . ALA A 1 105 ? -2.201 -2.705 -11.162 1.00 92.19 105 ALA A CA 1
ATOM 724 C C . ALA A 1 105 ? -2.966 -1.548 -11.835 1.00 92.19 105 ALA A C 1
ATOM 726 O O . ALA A 1 105 ? -3.305 -0.565 -11.176 1.00 92.19 105 ALA A O 1
ATOM 727 N N . TRP A 1 106 ? -3.327 -1.703 -13.115 1.00 91.75 106 TRP A N 1
ATOM 728 C CA . TRP A 1 106 ? -4.120 -0.724 -13.865 1.00 91.75 106 TRP A CA 1
ATOM 729 C C . TRP A 1 106 ? -5.503 -0.470 -13.247 1.00 91.75 106 TRP A C 1
ATOM 731 O O . TRP A 1 106 ? -5.940 0.677 -13.156 1.00 91.75 106 TRP A O 1
ATOM 741 N N . GLU A 1 107 ? -6.197 -1.512 -12.781 1.00 93.19 107 GLU A N 1
ATOM 742 C CA . GLU A 1 107 ? -7.536 -1.399 -12.173 1.00 93.19 107 GLU A CA 1
ATOM 743 C C . GLU A 1 107 ? -7.542 -0.629 -10.835 1.00 93.19 107 GLU A C 1
ATOM 745 O O . GLU A 1 107 ? -8.565 -0.041 -10.449 1.00 93.19 107 GLU A O 1
ATOM 750 N N . LEU A 1 108 ? -6.398 -0.593 -10.140 1.00 93.94 108 LEU A N 1
ATOM 751 C CA . LEU A 1 108 ? -6.216 0.179 -8.907 1.00 93.94 108 LEU A CA 1
ATOM 752 C C . LEU A 1 108 ? -6.078 1.686 -9.162 1.00 93.94 108 LEU A C 1
ATOM 754 O O . LEU A 1 108 ? -6.224 2.472 -8.224 1.00 93.94 108 LEU A O 1
ATOM 758 N N . LEU A 1 109 ? -5.830 2.104 -10.405 1.00 93.62 109 LEU A N 1
ATOM 759 C CA . LEU A 1 109 ? -5.737 3.513 -10.771 1.00 93.62 109 LEU A CA 1
ATOM 760 C C . LEU A 1 109 ? -7.119 4.181 -10.818 1.00 93.62 109 LEU A C 1
ATOM 762 O O . LEU A 1 109 ? -8.146 3.556 -11.102 1.00 93.62 109 LEU A O 1
ATOM 766 N N . THR A 1 110 ? -7.157 5.490 -10.568 1.00 94.12 110 THR A N 1
ATOM 767 C CA . THR A 1 110 ? -8.387 6.270 -10.747 1.00 94.12 110 THR A CA 1
ATOM 768 C C . THR A 1 110 ? -8.778 6.344 -12.229 1.00 94.12 110 THR A C 1
ATOM 770 O O . THR A 1 110 ? -7.902 6.393 -13.097 1.00 94.12 110 THR A O 1
ATOM 773 N N . PRO A 1 111 ? -10.078 6.481 -12.556 1.00 91.50 111 PRO A N 1
ATOM 774 C CA . PRO A 1 111 ? -10.518 6.704 -13.933 1.00 91.50 111 PRO A CA 1
ATOM 775 C C . PRO A 1 111 ? -9.911 7.961 -14.569 1.00 91.50 111 PRO A C 1
ATOM 777 O O . PRO A 1 111 ? -9.826 8.049 -15.789 1.00 91.50 111 PRO A O 1
ATOM 780 N N . ALA A 1 112 ? -9.519 8.956 -13.765 1.00 89.06 112 ALA A N 1
ATOM 781 C CA . ALA A 1 112 ? -8.833 10.145 -14.261 1.00 89.06 112 ALA A CA 1
ATOM 782 C C . ALA A 1 112 ? -7.420 9.797 -14.754 1.00 89.06 112 ALA A C 1
ATOM 784 O O . ALA A 1 112 ? -7.073 10.144 -15.879 1.00 89.06 112 ALA A O 1
ATOM 785 N N . THR A 1 113 ? -6.648 9.048 -13.964 1.00 89.19 113 THR A N 1
ATOM 786 C CA . THR A 1 113 ? -5.310 8.556 -14.337 1.00 89.19 113 THR A CA 1
ATOM 787 C C . THR A 1 113 ? -5.377 7.655 -15.568 1.00 89.19 113 THR A C 1
ATOM 789 O O . THR A 1 113 ? -4.655 7.881 -16.535 1.00 89.19 113 THR A O 1
ATOM 792 N N . GLN A 1 114 ? -6.333 6.721 -15.596 1.00 89.31 114 GLN A N 1
ATOM 793 C CA . GLN A 1 114 ? -6.561 5.821 -16.733 1.00 89.31 114 GLN A CA 1
ATOM 794 C C . GLN A 1 114 ? -6.965 6.538 -18.036 1.00 89.31 114 GLN A C 1
ATOM 796 O O . GLN A 1 114 ? -6.894 5.947 -19.110 1.00 89.31 114 GLN A O 1
ATOM 801 N N . ARG A 1 115 ? -7.444 7.789 -17.960 1.00 88.56 115 ARG A N 1
ATOM 802 C CA . ARG A 1 115 ? -7.736 8.628 -19.137 1.00 88.56 115 ARG A CA 1
ATOM 803 C C . ARG A 1 115 ? -6.534 9.456 -19.577 1.00 88.56 115 ARG A C 1
ATOM 805 O O . ARG A 1 115 ? -6.446 9.793 -20.754 1.00 88.56 115 ARG A O 1
ATOM 812 N N . SER A 1 116 ? -5.665 9.823 -18.639 1.00 85.56 116 SER A N 1
ATOM 813 C CA . SER A 1 116 ? -4.460 10.613 -18.903 1.00 85.56 116 SER A CA 1
ATOM 814 C C . SER A 1 116 ? -3.325 9.769 -19.482 1.00 85.56 116 SER A C 1
ATOM 816 O O . SER A 1 116 ? -2.531 10.276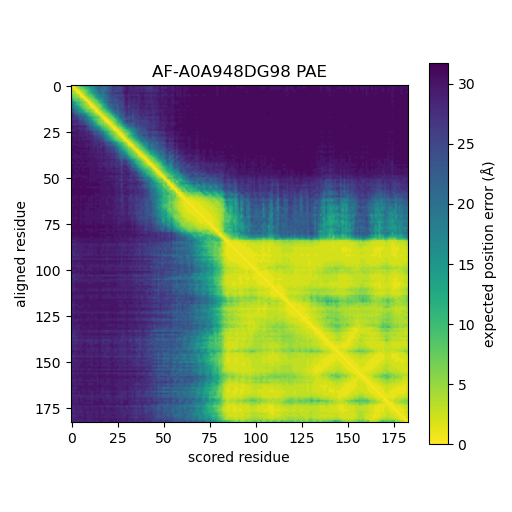 -20.269 1.00 85.56 116 SER A O 1
ATOM 818 N N . GLU A 1 117 ? -3.254 8.489 -19.120 1.00 83.50 117 GLU A N 1
ATOM 819 C CA . GLU A 1 117 ? -2.287 7.530 -19.650 1.00 83.50 117 GLU A CA 1
ATOM 820 C C . GLU A 1 117 ? -2.977 6.490 -20.539 1.00 83.50 117 GLU A C 1
ATOM 822 O O . GLU A 1 117 ? -4.136 6.140 -20.333 1.00 83.50 117 GLU A O 1
ATOM 827 N N . THR A 1 118 ? -2.276 5.986 -21.555 1.00 87.06 118 THR A N 1
ATOM 828 C CA . THR A 1 118 ? -2.788 4.858 -22.343 1.00 87.06 118 THR A CA 1
ATOM 829 C C . THR A 1 118 ? -2.452 3.552 -21.645 1.00 87.06 118 THR A C 1
ATOM 831 O O . THR A 1 118 ? -1.352 3.396 -21.118 1.00 87.06 118 THR A O 1
ATOM 834 N N . ARG A 1 119 ? -3.361 2.577 -21.710 1.00 83.44 119 ARG A N 1
ATOM 835 C CA . ARG A 1 119 ? -3.129 1.247 -21.136 1.00 83.44 119 ARG A CA 1
ATOM 836 C C . ARG A 1 119 ? -1.812 0.620 -21.609 1.00 83.44 119 ARG A C 1
ATOM 838 O O . ARG A 1 119 ? -1.073 0.095 -20.793 1.00 83.44 119 ARG A O 1
ATOM 845 N N . SER A 1 120 ? -1.491 0.729 -22.899 1.00 85.50 120 SER A N 1
ATOM 846 C CA . SER A 1 120 ? -0.238 0.201 -23.453 1.00 85.50 120 SER A CA 1
ATOM 847 C C . SER A 1 120 ? 1.004 0.922 -22.923 1.00 85.50 120 SER A C 1
ATOM 849 O O . SER A 1 120 ? 2.014 0.277 -22.674 1.00 85.50 120 SER A O 1
ATOM 851 N N . GLY A 1 121 ? 0.939 2.245 -22.732 1.00 85.81 121 GLY A N 1
ATOM 852 C CA . GLY A 1 121 ? 2.056 3.011 -22.170 1.00 85.81 121 GLY A CA 1
ATOM 853 C C . GLY A 1 121 ? 2.295 2.697 -20.693 1.00 85.81 121 GLY A C 1
ATOM 854 O O . GLY A 1 121 ? 3.440 2.621 -20.257 1.00 85.81 121 GLY A O 1
ATOM 855 N N . PHE A 1 122 ? 1.221 2.454 -19.940 1.00 88.81 122 PHE A N 1
ATOM 856 C CA . PHE A 1 122 ? 1.327 1.933 -18.582 1.00 88.81 122 PHE A CA 1
ATOM 857 C C . PHE A 1 122 ? 1.923 0.526 -18.566 1.00 88.81 122 PHE A C 1
ATOM 859 O O . PHE A 1 122 ? 2.809 0.256 -17.765 1.00 88.81 122 PHE A O 1
ATOM 866 N N . GLU A 1 123 ? 1.470 -0.355 -19.464 1.00 87.25 123 GLU A N 1
ATOM 867 C CA . GLU A 1 123 ? 1.972 -1.727 -19.547 1.00 87.25 123 GLU A CA 1
ATOM 868 C C . GLU A 1 123 ? 3.476 -1.775 -19.830 1.00 87.25 123 GLU A C 1
ATOM 870 O O . GLU A 1 123 ? 4.204 -2.472 -19.128 1.00 87.25 123 GLU A O 1
ATOM 875 N N . GLU A 1 124 ? 3.957 -0.962 -20.770 1.00 87.75 124 GLU A N 1
ATOM 876 C CA . GLU A 1 124 ? 5.386 -0.837 -21.068 1.00 87.75 124 GLU A CA 1
ATOM 877 C C . GLU A 1 124 ? 6.193 -0.416 -19.831 1.00 87.75 124 GLU A C 1
ATOM 879 O O . GLU A 1 124 ? 7.186 -1.055 -19.491 1.00 87.75 124 GLU A O 1
ATOM 884 N N . LYS A 1 125 ? 5.735 0.602 -19.094 1.00 85.69 125 LYS A N 1
ATOM 885 C CA . LYS A 1 125 ? 6.410 1.055 -17.867 1.00 85.69 125 LYS A CA 1
ATOM 886 C C . LYS A 1 125 ? 6.348 0.022 -16.748 1.00 85.69 125 LYS A C 1
ATOM 888 O O . LYS A 1 125 ? 7.331 -0.162 -16.044 1.00 85.69 125 LYS A O 1
ATOM 893 N N . ALA A 1 126 ? 5.207 -0.638 -16.574 1.00 86.88 126 ALA A N 1
ATOM 894 C CA . ALA A 1 126 ? 4.998 -1.614 -15.514 1.00 86.88 126 ALA A CA 1
ATOM 895 C C . ALA A 1 126 ? 5.909 -2.838 -15.676 1.00 86.88 126 ALA A C 1
ATOM 897 O O . ALA A 1 126 ? 6.441 -3.325 -14.684 1.00 86.88 126 ALA A O 1
ATOM 898 N N . THR A 1 127 ? 6.154 -3.281 -16.915 1.00 84.56 127 THR A N 1
ATOM 899 C CA . THR A 1 127 ? 7.078 -4.399 -17.185 1.00 84.56 127 THR A CA 1
ATOM 900 C C . THR A 1 127 ? 8.528 -4.112 -16.794 1.00 84.56 127 THR A C 1
ATOM 902 O O . THR A 1 127 ? 9.284 -5.049 -16.570 1.00 84.56 127 THR A O 1
ATOM 905 N N . LEU A 1 128 ? 8.922 -2.839 -16.648 1.00 85.31 128 LEU A N 1
ATOM 906 C CA . LEU A 1 128 ? 10.257 -2.472 -16.160 1.00 85.31 128 LEU A CA 1
ATOM 907 C C . LEU A 1 128 ? 10.460 -2.789 -14.675 1.00 85.31 128 LEU A C 1
ATOM 909 O O . LEU A 1 128 ? 11.590 -2.740 -14.208 1.00 85.31 128 LEU A O 1
ATOM 913 N N . PHE A 1 129 ? 9.384 -3.060 -13.935 1.00 85.12 129 PHE A N 1
ATOM 914 C CA . PHE A 1 129 ? 9.429 -3.335 -12.501 1.00 85.12 129 PHE A CA 1
ATOM 915 C C . PHE A 1 129 ? 9.158 -4.807 -12.161 1.00 85.12 129 PHE A C 1
ATOM 917 O O . PHE A 1 129 ? 9.231 -5.175 -10.990 1.00 85.12 129 PHE A O 1
ATOM 924 N N . GLU A 1 130 ? 8.857 -5.647 -13.157 1.00 89.56 130 GLU A N 1
ATOM 925 C CA . GLU A 1 130 ? 8.572 -7.072 -12.961 1.00 89.56 130 GLU A CA 1
ATOM 926 C C . GLU A 1 130 ? 9.827 -7.808 -12.474 1.00 89.56 130 GLU A C 1
ATOM 928 O O . GLU A 1 130 ? 10.838 -7.864 -13.171 1.00 89.56 130 GLU A O 1
ATOM 933 N N . GLY A 1 131 ? 9.767 -8.366 -11.262 1.00 84.12 131 GLY A N 1
ATOM 934 C CA . GLY A 1 131 ? 10.893 -9.044 -10.615 1.00 84.12 131 GLY A CA 1
ATOM 935 C C . GLY A 1 131 ? 12.056 -8.134 -10.203 1.00 84.12 131 GLY A C 1
ATOM 936 O O . GLY A 1 131 ? 13.062 -8.627 -9.688 1.00 84.12 131 GLY A O 1
ATOM 937 N N . GLU A 1 132 ? 11.935 -6.820 -10.404 1.00 90.00 132 GLU A N 1
ATOM 938 C CA . GLU A 1 132 ? 12.967 -5.847 -10.042 1.00 90.00 132 GLU A CA 1
ATOM 939 C C . GLU A 1 132 ? 12.822 -5.371 -8.593 1.00 90.00 132 GLU A C 1
ATOM 941 O O . GLU A 1 132 ? 13.758 -4.797 -8.042 1.00 90.00 132 GLU A O 1
ATOM 946 N N . ILE A 1 133 ? 11.682 -5.601 -7.933 1.00 90.19 133 ILE A N 1
ATOM 947 C CA . ILE A 1 133 ? 11.426 -5.103 -6.579 1.00 90.19 133 ILE A CA 1
ATOM 948 C C . ILE A 1 133 ? 11.721 -6.206 -5.557 1.00 90.19 133 ILE A C 1
ATOM 950 O O . ILE A 1 133 ? 10.938 -7.121 -5.336 1.00 90.19 133 ILE A O 1
ATOM 954 N N . THR A 1 134 ? 12.835 -6.099 -4.830 1.00 90.62 134 THR A N 1
ATOM 955 C CA . THR A 1 134 ? 13.210 -7.123 -3.834 1.00 90.62 134 THR A CA 1
ATOM 956 C C . THR A 1 134 ? 12.596 -6.885 -2.462 1.00 90.62 134 THR A C 1
ATOM 958 O O . THR A 1 134 ? 12.400 -7.819 -1.675 1.00 90.62 134 THR A O 1
ATOM 961 N N . ARG A 1 135 ? 12.334 -5.621 -2.124 1.00 90.44 135 ARG A N 1
ATOM 962 C CA . ARG A 1 135 ? 11.741 -5.231 -0.846 1.00 90.44 135 ARG A CA 1
ATOM 963 C C . ARG A 1 135 ? 11.049 -3.889 -0.971 1.00 90.44 135 ARG A C 1
ATOM 965 O O . ARG A 1 135 ? 11.600 -2.955 -1.536 1.00 90.44 135 ARG A O 1
ATOM 972 N N . TYR A 1 136 ? 9.908 -3.762 -0.313 1.00 91.25 136 TYR A N 1
ATOM 973 C CA . TYR A 1 136 ? 9.275 -2.477 -0.067 1.00 91.25 136 TYR A CA 1
ATOM 974 C C . TYR A 1 136 ? 8.643 -2.461 1.323 1.00 91.25 136 TYR A C 1
ATOM 976 O O . TYR A 1 136 ? 8.224 -3.499 1.841 1.00 91.25 136 TYR A O 1
ATOM 984 N N . PHE A 1 137 ? 8.586 -1.294 1.953 1.00 88.62 137 PHE A N 1
ATOM 985 C CA . PHE A 1 137 ? 7.818 -1.102 3.179 1.00 88.62 137 PHE A CA 1
ATOM 986 C C . PHE A 1 137 ? 7.250 0.309 3.242 1.00 88.62 137 PHE A C 1
ATOM 988 O O . PHE A 1 137 ? 7.847 1.267 2.756 1.00 88.62 137 PHE A O 1
ATOM 995 N N . THR A 1 138 ? 6.078 0.434 3.854 1.00 91.06 138 THR A N 1
ATOM 996 C CA . THR A 1 138 ? 5.432 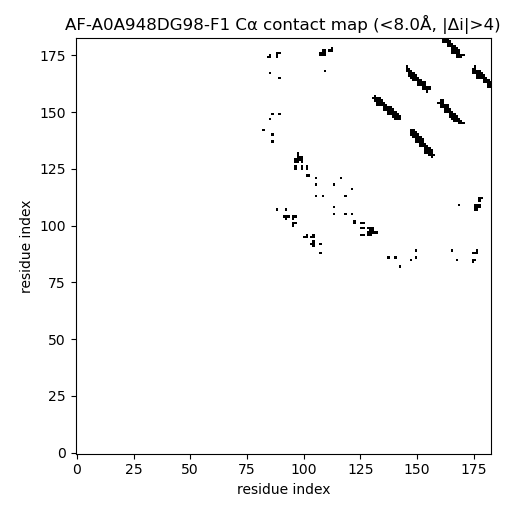1.727 4.038 1.00 91.06 138 THR A CA 1
ATOM 997 C C . THR A 1 138 ? 6.126 2.505 5.150 1.00 91.06 138 THR A C 1
ATOM 999 O O . THR A 1 138 ? 6.143 2.060 6.299 1.00 91.06 138 THR A O 1
ATOM 1002 N N . SER A 1 139 ? 6.699 3.656 4.810 1.00 88.44 139 SER A N 1
ATOM 1003 C CA . SER A 1 139 ? 7.436 4.512 5.739 1.00 88.44 139 SER A CA 1
ATOM 1004 C C . SER A 1 139 ? 6.592 5.650 6.301 1.00 88.44 139 SER A C 1
ATOM 1006 O O . SER A 1 139 ? 6.781 6.022 7.459 1.00 88.44 139 SER A O 1
ATOM 1008 N N . ASN A 1 140 ? 5.622 6.160 5.537 1.00 89.25 140 ASN A N 1
ATOM 1009 C CA . ASN A 1 140 ? 4.656 7.148 6.019 1.00 89.25 140 ASN A CA 1
ATOM 1010 C C . ASN A 1 140 ? 3.265 6.923 5.415 1.00 89.25 140 ASN A C 1
ATOM 1012 O O . ASN A 1 140 ? 3.145 6.500 4.266 1.00 89.25 140 ASN A O 1
ATOM 1016 N N . ILE A 1 141 ? 2.225 7.227 6.192 1.00 90.31 141 ILE A N 1
ATOM 1017 C CA . ILE A 1 141 ? 0.825 7.216 5.761 1.00 90.31 141 ILE A CA 1
ATOM 1018 C C . ILE A 1 141 ? 0.152 8.452 6.348 1.00 90.31 141 ILE A C 1
ATOM 1020 O O . ILE A 1 141 ? 0.007 8.570 7.566 1.00 90.31 141 ILE A O 1
ATOM 1024 N N . GLU A 1 142 ? -0.328 9.330 5.480 1.00 89.69 142 GLU A N 1
ATOM 1025 C CA . GLU A 1 142 ? -1.099 10.510 5.845 1.00 89.69 142 GLU A CA 1
ATOM 1026 C C . GLU A 1 142 ? -2.473 10.428 5.193 1.00 89.69 142 GLU A C 1
ATOM 1028 O O . GLU A 1 142 ? -2.595 10.252 3.987 1.00 89.69 142 GLU A O 1
ATOM 1033 N N . ILE A 1 143 ? -3.540 10.515 5.987 1.00 90.50 143 ILE A N 1
ATOM 1034 C CA . ILE A 1 143 ? -4.912 10.401 5.483 1.00 90.50 143 ILE A CA 1
ATOM 1035 C C . ILE A 1 143 ? -5.682 11.647 5.891 1.00 90.50 143 ILE A C 1
ATOM 1037 O O . ILE A 1 143 ? -5.892 11.906 7.076 1.00 90.50 143 ILE A O 1
ATOM 1041 N N . SER A 1 144 ? -6.157 12.378 4.889 1.00 88.75 144 SER A N 1
ATOM 1042 C CA . SER A 1 144 ? -6.929 13.607 5.031 1.00 88.75 144 SER A CA 1
ATOM 1043 C C . SER A 1 144 ? -8.272 13.457 4.319 1.00 88.75 144 SER A C 1
ATOM 1045 O O . SER A 1 144 ? -8.436 13.778 3.143 1.00 88.75 144 SER A O 1
ATOM 1047 N N . GLY A 1 145 ? -9.268 12.941 5.045 1.00 89.06 145 GLY A N 1
ATOM 1048 C CA . GLY A 1 145 ? -10.631 12.767 4.538 1.00 89.06 145 GLY A CA 1
ATOM 1049 C C . GLY A 1 145 ? -10.716 11.761 3.384 1.00 89.06 145 GLY A C 1
ATOM 1050 O O . GLY A 1 145 ? -10.718 10.553 3.615 1.00 89.06 145 GLY A O 1
ATOM 1051 N N . SER A 1 146 ? -10.845 12.261 2.152 1.00 92.31 146 SER A N 1
ATOM 1052 C CA . SER A 1 146 ? -10.930 11.461 0.919 1.00 92.31 146 SER A CA 1
ATOM 1053 C C . SER A 1 146 ? -9.612 11.380 0.147 1.00 92.31 146 SER A C 1
ATOM 1055 O O . SER A 1 146 ? -9.615 10.905 -0.986 1.00 92.31 146 SER A O 1
ATOM 1057 N N . VAL A 1 147 ? -8.512 11.859 0.728 1.00 93.94 147 VAL A N 1
ATOM 1058 C CA . VAL A 1 147 ? -7.167 11.823 0.143 1.00 93.94 147 VAL A CA 1
ATOM 1059 C C . VAL A 1 147 ? -6.239 11.076 1.093 1.00 93.94 147 VAL A C 1
ATOM 1061 O O . VAL A 1 147 ? -6.345 11.245 2.310 1.00 93.94 147 VAL A O 1
ATOM 1064 N N . ALA A 1 148 ? -5.357 10.244 0.550 1.00 94.31 148 ALA A N 1
ATOM 1065 C CA . ALA A 1 148 ? -4.290 9.604 1.300 1.00 94.31 148 ALA A CA 1
ATOM 1066 C C . ALA A 1 148 ? -2.962 9.759 0.560 1.00 94.31 148 ALA A C 1
ATOM 1068 O O . ALA A 1 148 ? -2.902 9.554 -0.649 1.00 94.31 148 ALA A O 1
ATOM 1069 N N . GLU A 1 149 ? -1.915 10.096 1.296 1.00 95.12 149 GLU A N 1
ATOM 1070 C CA . GLU A 1 149 ? -0.541 10.178 0.822 1.00 95.12 149 GLU A CA 1
ATOM 1071 C C . GLU A 1 149 ? 0.269 9.088 1.513 1.00 95.12 149 GLU A C 1
ATOM 1073 O O . GLU A 1 149 ? 0.229 8.936 2.737 1.00 95.12 149 GLU A O 1
ATOM 1078 N N . ILE A 1 150 ? 0.955 8.270 0.725 1.00 95.06 150 ILE A N 1
ATOM 1079 C CA . ILE A 1 150 ? 1.700 7.120 1.229 1.00 95.06 150 ILE A CA 1
ATOM 1080 C C . ILE A 1 150 ? 3.109 7.193 0.687 1.00 95.06 150 ILE A C 1
ATOM 1082 O O . ILE A 1 150 ? 3.302 7.252 -0.521 1.00 95.06 150 ILE A O 1
ATOM 1086 N N . ARG A 1 151 ? 4.089 7.120 1.584 1.00 95.44 151 ARG A N 1
ATOM 1087 C CA . ARG A 1 151 ? 5.497 6.994 1.224 1.00 95.44 151 ARG A CA 1
ATOM 1088 C C . ARG A 1 151 ? 5.955 5.563 1.463 1.00 95.44 151 ARG A C 1
ATOM 1090 O O . ARG A 1 151 ? 5.703 4.997 2.530 1.00 95.44 151 ARG A O 1
ATOM 1097 N N . MET A 1 152 ? 6.621 4.983 0.474 1.00 94.56 152 MET A N 1
ATOM 1098 C CA . MET A 1 152 ? 7.195 3.645 0.543 1.00 94.56 152 MET A CA 1
ATOM 1099 C C . MET A 1 152 ? 8.677 3.695 0.200 1.00 94.56 152 MET A C 1
ATOM 1101 O O . MET A 1 152 ? 9.065 4.261 -0.818 1.00 94.56 152 MET A O 1
ATOM 1105 N N . ASP A 1 153 ? 9.494 3.077 1.045 1.00 94.00 153 ASP A N 1
ATOM 1106 C CA . ASP A 1 153 ? 10.900 2.842 0.741 1.00 94.00 153 ASP A CA 1
ATOM 1107 C C . ASP A 1 153 ? 11.009 1.531 -0.040 1.00 94.00 153 ASP A C 1
ATOM 1109 O O . ASP A 1 153 ? 10.516 0.491 0.412 1.00 94.00 153 ASP A O 1
ATOM 1113 N N . VAL A 1 154 ? 11.653 1.581 -1.204 1.00 94.50 154 VAL A N 1
ATOM 1114 C CA . VAL A 1 154 ? 11.783 0.465 -2.147 1.00 94.50 154 VAL A CA 1
ATOM 1115 C C . VAL A 1 154 ? 13.254 0.100 -2.296 1.00 94.50 154 VAL A C 1
ATOM 1117 O O . VAL A 1 154 ? 14.124 0.965 -2.305 1.00 94.50 154 VAL A O 1
ATOM 1120 N N . THR A 1 155 ? 13.551 -1.193 -2.362 1.00 93.50 155 THR A N 1
ATOM 1121 C CA . THR A 1 155 ? 14.865 -1.741 -2.706 1.00 93.50 155 THR A CA 1
ATOM 1122 C C . THR A 1 155 ? 14.720 -2.584 -3.961 1.00 93.50 155 THR A C 1
ATOM 1124 O O . THR A 1 155 ? 13.882 -3.490 -3.998 1.00 93.50 155 THR A O 1
ATOM 1127 N N . TYR A 1 156 ? 15.540 -2.291 -4.962 1.00 92.88 156 TYR A N 1
ATOM 1128 C CA . TYR A 1 156 ? 15.512 -2.965 -6.253 1.00 92.88 156 TYR A CA 1
ATOM 1129 C C . TYR A 1 156 ? 16.482 -4.158 -6.297 1.00 92.88 156 TYR A C 1
ATOM 1131 O O . TYR A 1 156 ? 17.214 -4.417 -5.334 1.00 92.88 156 TYR A O 1
ATOM 1139 N N . ALA A 1 157 ? 16.455 -4.931 -7.381 1.00 90.69 157 ALA A N 1
ATOM 1140 C CA . ALA A 1 157 ? 17.266 -6.134 -7.575 1.00 90.69 157 ALA A CA 1
ATOM 1141 C C . ALA A 1 157 ? 18.769 -5.841 -7.668 1.00 90.69 157 ALA A C 1
ATOM 1143 O O . ALA A 1 157 ? 19.588 -6.638 -7.203 1.00 90.69 157 ALA A O 1
ATOM 1144 N N . ASP A 1 158 ? 19.133 -4.674 -8.191 1.00 91.31 158 ASP A N 1
ATOM 1145 C CA . ASP A 1 158 ? 20.503 -4.154 -8.221 1.00 91.31 158 ASP A CA 1
ATOM 1146 C C . ASP A 1 158 ? 21.007 -3.651 -6.849 1.00 91.31 158 ASP A C 1
ATOM 1148 O O . ASP A 1 158 ? 22.196 -3.366 -6.679 1.00 91.31 158 ASP A O 1
ATOM 1152 N N . GLY A 1 159 ? 20.126 -3.600 -5.845 1.00 90.62 159 GLY A N 1
ATOM 1153 C CA . GLY A 1 159 ? 20.407 -3.105 -4.502 1.00 90.62 159 GLY A CA 1
ATOM 1154 C C . GLY A 1 159 ? 20.246 -1.592 -4.339 1.00 90.62 159 GLY A C 1
ATOM 1155 O O . GLY A 1 159 ? 20.452 -1.093 -3.224 1.00 90.62 159 GLY A O 1
ATOM 1156 N N . GLU A 1 160 ? 19.864 -0.864 -5.392 1.00 92.19 160 GLU A N 1
ATOM 1157 C CA . GLU A 1 160 ? 19.492 0.542 -5.297 1.00 92.19 160 GLU A CA 1
ATOM 1158 C C . GLU A 1 160 ? 18.243 0.716 -4.432 1.00 92.19 160 GLU A C 1
ATOM 1160 O O . GLU A 1 160 ? 17.427 -0.193 -4.241 1.00 92.19 160 GLU A O 1
ATOM 1165 N N . LYS A 1 161 ? 18.117 1.911 -3.855 1.00 93.12 161 LYS A N 1
ATOM 1166 C CA . LYS A 1 161 ? 16.977 2.286 -3.024 1.00 93.12 161 LYS A CA 1
ATOM 1167 C C . LYS A 1 161 ? 16.300 3.497 -3.624 1.00 93.12 161 LYS A C 1
ATOM 1169 O O . LYS A 1 161 ? 16.981 4.460 -3.960 1.00 93.12 161 LYS A O 1
ATOM 1174 N N . GLY A 1 162 ? 14.979 3.446 -3.687 1.00 92.31 162 GLY A N 1
ATOM 1175 C CA . GLY A 1 162 ? 14.140 4.547 -4.142 1.00 92.31 162 GLY A CA 1
ATOM 1176 C C . GLY A 1 162 ? 13.016 4.825 -3.159 1.00 92.31 162 GLY A C 1
ATOM 1177 O O . GLY A 1 162 ? 12.723 4.014 -2.274 1.00 92.31 162 GLY A O 1
ATOM 1178 N N . VAL A 1 163 ? 12.375 5.973 -3.335 1.00 94.75 163 VAL A N 1
ATOM 1179 C CA . VAL A 1 163 ? 11.188 6.358 -2.574 1.00 94.75 163 VAL A CA 1
ATOM 1180 C C . VAL A 1 163 ? 10.023 6.500 -3.538 1.00 94.75 163 VAL A C 1
ATOM 1182 O O . VAL A 1 163 ? 10.109 7.223 -4.527 1.00 94.75 163 VAL A O 1
ATOM 1185 N N . TRP A 1 164 ? 8.935 5.791 -3.255 1.00 95.38 164 TRP A N 1
ATOM 1186 C CA . TRP A 1 164 ? 7.698 5.884 -4.022 1.00 95.38 164 TRP A CA 1
ATOM 1187 C C . TRP A 1 164 ? 6.657 6.606 -3.187 1.00 95.38 164 TRP A C 1
ATOM 1189 O O . TRP A 1 164 ? 6.358 6.205 -2.058 1.00 95.38 164 TRP A O 1
ATOM 1199 N N . GLU A 1 165 ? 6.105 7.670 -3.747 1.00 95.94 165 GLU A N 1
ATOM 1200 C CA . GLU A 1 165 ? 5.041 8.453 -3.146 1.00 95.94 165 GLU A CA 1
ATOM 1201 C C . GLU A 1 165 ? 3.750 8.218 -3.919 1.00 95.94 165 GLU A C 1
ATOM 1203 O O . GLU A 1 165 ? 3.676 8.390 -5.132 1.00 95.94 165 GLU A O 1
ATOM 1208 N N . PHE A 1 166 ? 2.718 7.791 -3.204 1.00 96.44 166 PHE A N 1
ATOM 1209 C CA . PHE A 1 166 ? 1.407 7.520 -3.763 1.00 96.44 166 PHE A CA 1
ATOM 1210 C C . PHE A 1 166 ? 0.421 8.559 -3.267 1.00 96.44 166 PHE A C 1
ATOM 1212 O O . PHE A 1 166 ? 0.263 8.742 -2.060 1.00 96.44 166 PHE A O 1
ATOM 1219 N N . THR A 1 167 ? -0.331 9.145 -4.191 1.00 96.50 167 THR A N 1
ATOM 1220 C CA . THR A 1 167 ? -1.535 9.911 -3.867 1.00 96.50 167 THR A CA 1
ATOM 1221 C C . THR A 1 167 ? -2.749 9.066 -4.214 1.00 96.50 167 THR A C 1
ATOM 1223 O O . THR A 1 167 ? -2.967 8.722 -5.376 1.00 96.50 167 THR A O 1
ATOM 1226 N N . LEU A 1 168 ? -3.561 8.726 -3.217 1.00 96.69 168 LEU A N 1
ATOM 1227 C CA . LEU A 1 168 ? -4.797 7.974 -3.385 1.00 96.69 168 LEU A CA 1
ATOM 1228 C C . LEU A 1 168 ? -6.003 8.868 -3.131 1.00 96.69 168 LEU A C 1
ATOM 1230 O O . LEU A 1 168 ? -6.018 9.689 -2.214 1.00 96.69 168 LEU A O 1
ATOM 1234 N N . LEU A 1 169 ? -7.056 8.638 -3.908 1.00 95.62 169 LEU A N 1
ATOM 1235 C CA . LEU A 1 169 ? -8.354 9.264 -3.726 1.00 95.62 169 LEU A CA 1
ATOM 1236 C C . LEU A 1 169 ? -9.406 8.225 -3.377 1.00 95.62 169 LEU A C 1
ATOM 1238 O O . LEU A 1 169 ? -9.447 7.133 -3.945 1.00 95.62 169 LEU A O 1
ATOM 1242 N N . LYS A 1 170 ? -10.300 8.604 -2.470 1.00 93.81 170 LYS A N 1
ATOM 1243 C CA . LYS A 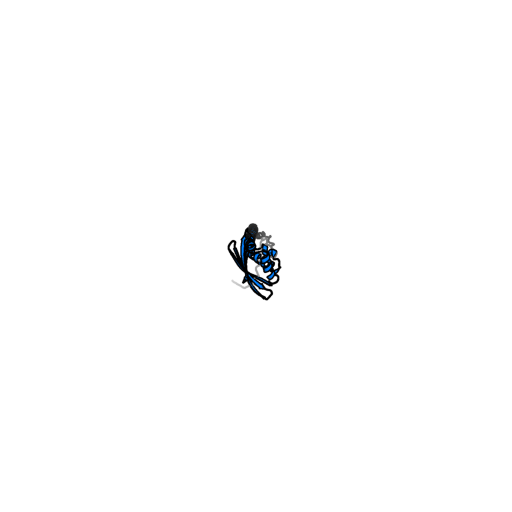1 170 ? -11.489 7.828 -2.151 1.00 93.81 170 LYS A CA 1
ATOM 1244 C C . LYS A 1 170 ? -12.624 8.211 -3.096 1.00 93.81 170 LYS A C 1
ATOM 1246 O O . LYS A 1 170 ? -13.173 9.307 -2.986 1.00 93.81 170 LYS A O 1
ATOM 1251 N N . GLN A 1 171 ? -12.989 7.307 -3.998 1.00 91.19 171 GLN A N 1
ATOM 1252 C CA . GLN A 1 171 ? -14.083 7.455 -4.960 1.00 91.19 171 GLN A CA 1
ATOM 1253 C C . GLN A 1 171 ? -15.111 6.354 -4.714 1.00 91.19 171 GLN A C 1
ATOM 1255 O O . GLN A 1 171 ? -14.749 5.193 -4.570 1.00 91.19 171 GLN A O 1
ATOM 1260 N N . ASP A 1 172 ? -16.384 6.729 -4.572 1.00 88.06 172 ASP A N 1
ATOM 1261 C CA . ASP A 1 172 ? -17.490 5.786 -4.332 1.00 88.06 172 ASP A CA 1
ATOM 1262 C C . ASP A 1 172 ? -17.282 4.838 -3.130 1.00 88.06 172 ASP A C 1
ATOM 1264 O O . ASP A 1 172 ? -17.835 3.747 -3.049 1.00 88.06 172 ASP A O 1
ATOM 1268 N N . GLY A 1 173 ? -16.497 5.279 -2.140 1.00 86.88 173 GLY A N 1
ATOM 1269 C CA . GLY A 1 173 ? -16.173 4.495 -0.946 1.00 86.88 173 GLY A CA 1
ATOM 1270 C C . GLY A 1 173 ? -14.908 3.638 -1.062 1.00 86.88 173 GLY A C 1
ATOM 1271 O O . GLY A 1 173 ? -14.440 3.141 -0.033 1.00 86.88 173 GLY A O 1
ATOM 1272 N N . GLU A 1 174 ? -14.319 3.538 -2.252 1.00 91.38 174 GLU A N 1
ATOM 1273 C CA . GLU A 1 174 ? -13.116 2.764 -2.558 1.00 91.38 174 GLU A CA 1
ATOM 1274 C C . GLU A 1 174 ? -11.896 3.672 -2.730 1.00 91.38 174 GLU A C 1
ATOM 1276 O O . GLU A 1 174 ? -11.995 4.785 -3.241 1.00 91.38 174 GLU A O 1
ATOM 1281 N N . TRP A 1 175 ? -10.730 3.211 -2.282 1.00 94.81 175 TRP A N 1
ATOM 1282 C CA . TRP A 1 175 ? -9.471 3.926 -2.486 1.00 94.81 175 TRP A CA 1
ATOM 1283 C C . TRP A 1 175 ? -8.853 3.513 -3.819 1.00 94.81 175 TRP A C 1
ATOM 1285 O O . TRP A 1 175 ? -8.737 2.322 -4.098 1.00 94.81 175 TRP A O 1
ATOM 1295 N N . LYS A 1 176 ? -8.439 4.494 -4.620 1.00 95.62 176 LYS A N 1
ATOM 1296 C CA . LYS A 1 176 ? -7.759 4.293 -5.902 1.00 95.62 176 LYS A CA 1
ATOM 1297 C C . LYS A 1 176 ? -6.556 5.218 -6.026 1.00 95.62 176 LYS A C 1
ATOM 1299 O O . LYS A 1 176 ? -6.573 6.328 -5.498 1.00 95.62 176 LYS A O 1
ATOM 1304 N N . ILE A 1 177 ? -5.529 4.771 -6.735 1.00 96.00 177 ILE A N 1
ATOM 1305 C CA . ILE A 1 177 ? -4.279 5.506 -6.937 1.00 96.00 177 ILE A CA 1
ATOM 1306 C C . ILE A 1 177 ? -4.495 6.573 -8.007 1.00 96.00 177 ILE A C 1
ATOM 1308 O O . ILE A 1 177 ? -4.847 6.277 -9.149 1.00 96.00 177 ILE A O 1
ATOM 1312 N N . GLN A 1 178 ? -4.324 7.833 -7.626 1.00 95.19 178 GLN A N 1
ATOM 1313 C CA . GLN A 1 178 ? -4.366 8.962 -8.544 1.00 95.19 178 GLN A CA 1
ATOM 1314 C C . GLN A 1 178 ? -2.991 9.225 -9.154 1.00 95.19 178 GLN A C 1
ATOM 1316 O O . GLN A 1 178 ? -2.903 9.403 -10.368 1.00 95.19 178 GLN A O 1
ATOM 1321 N N . ASN A 1 179 ? -1.950 9.255 -8.324 1.00 93.50 179 ASN A N 1
ATOM 1322 C CA . ASN A 1 179 ? -0.590 9.524 -8.769 1.00 93.50 179 ASN A CA 1
ATOM 1323 C C . ASN A 1 179 ? 0.417 8.602 -8.085 1.00 93.50 179 ASN A C 1
ATOM 1325 O O . ASN A 1 179 ? 0.183 8.160 -6.955 1.00 93.50 179 ASN A O 1
ATOM 1329 N N . VAL A 1 180 ? 1.516 8.347 -8.792 1.00 92.88 180 VAL A N 1
ATOM 1330 C CA . VAL A 1 180 ? 2.701 7.659 -8.282 1.00 92.88 180 VAL A CA 1
ATOM 1331 C C . VAL A 1 180 ? 3.917 8.469 -8.707 1.00 92.88 180 VAL A C 1
ATOM 1333 O O . VAL A 1 180 ? 4.206 8.568 -9.899 1.00 92.88 180 VAL A O 1
ATOM 1336 N N . ASP A 1 181 ? 4.616 9.038 -7.736 1.00 92.69 181 ASP A N 1
ATOM 1337 C CA . ASP A 1 181 ? 5.865 9.760 -7.934 1.00 92.69 181 ASP A CA 1
ATOM 1338 C C . ASP A 1 181 ? 7.024 8.884 -7.444 1.00 92.69 181 ASP A C 1
ATOM 1340 O O . ASP A 1 181 ? 6.974 8.314 -6.354 1.00 92.69 181 ASP A O 1
ATOM 1344 N N . ILE A 1 182 ? 8.063 8.746 -8.266 1.00 89.00 182 ILE A N 1
ATOM 1345 C CA . ILE A 1 182 ? 9.239 7.915 -7.978 1.00 89.00 182 ILE A CA 1
ATOM 1346 C C . ILE A 1 182 ? 10.445 8.849 -7.865 1.00 89.00 182 ILE A C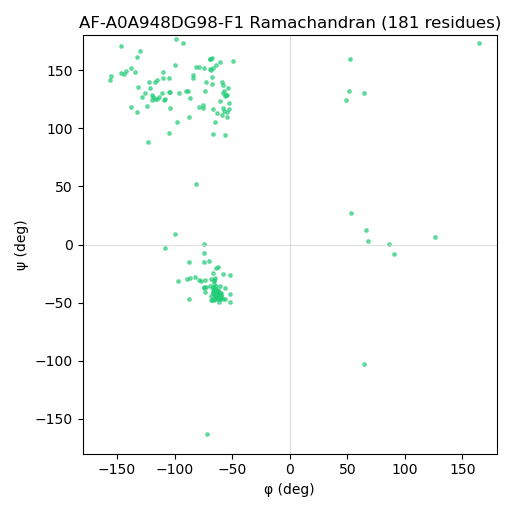 1
ATOM 1348 O O . ILE A 1 182 ? 10.690 9.641 -8.778 1.00 89.00 182 ILE A O 1
ATOM 1352 N N . SER A 1 183 ? 11.164 8.780 -6.742 1.00 81.94 183 SER A N 1
ATOM 1353 C CA . SER A 1 183 ? 12.346 9.599 -6.422 1.00 81.94 183 SER A CA 1
ATOM 1354 C C . SER A 1 183 ? 13.559 8.761 -6.041 1.00 81.94 183 SER A C 1
ATOM 1356 O O . SER A 1 183 ? 13.375 7.675 -5.439 1.00 81.94 183 SER A O 1
#

Mean predicted aligned error: 18.21 Å

Secondary structure (DSSP, 8-state):
-----------PPPP-PPPPP---PPPPPTT----PPPPPPPPP----PPPHHHHHHHHHHHHHHHHHHHHHHHHHHHHHHHHHHHHHHHHHHHHHHHTT-HHHHHHTB-TTHHHHS-HHHHHHHHHTTTTTEEEEEEEEEEEETTEEEEEEEEEETTS-EEEEEEEEEEETTEEEEEEEEE-

Sequence (183 aa):
GMPPPAPGAMPPPAPGAMPPPPGGPQPPPPGMPQMMPPGPAAPPKAKKGMSKGLKIGCLIGVIAVLLIIALVVVLVVVFVGVLSKPADVANNYMKYLDDGSVAQAWELLTPATQRSETRSGFEEKATLFEGEITRYFTSNIEISGSVAEIRMDVTYADGEKGVWEFTLLKQDGEWKIQNVDIS

Foldseek 3Di:
DDDDDDDDDDDDDDDDDDDDDDDDDDDDDPDDPPPDDDDPPDPPPPPPPDDPVVVVVVVVVVVVVVVVVVVVVVVVCVVCVVQCQLVVLVVVLLVCLQQLVQVVNLVLADPVQCVVDPSVRSSVVSVVNHNFWPDKDWPDWDDDPQKIWTWMWTATPVRDIKIKIWIWGQDPNHIGTHDIDID

Radius of gyration: 56.73 Å; Cα contacts (8 Å, |Δi|>4): 178; chains: 1; bounding box: 48×58×195 Å

Nearest PDB structures (foldseek):
  3k7c-assembly2_B  TM=7.455E-01  e=1.498E-04  Campylobacter jejuni
  3blz-assembly1_D  TM=7.896E-01  e=3.051E-04  Shewanella baltica OS155
  5evh-assembly1_A-2  TM=6.614E-01  e=2.576E-03  Kribbella flavida DSM 17836
  3ecf-assembly2_C  TM=5.895E-01  e=1.933E-02  Trichormus variabilis ATCC 29413
  6hsy-assembly1_A  TM=4.331E-01  e=3.078E-03  Pseudomonas aeruginosa PAO1

pLDDT: mean 76.85, std 17.6, range [40.22, 96.69]

Solvent-accessible surface area (backbone atoms only — not comparable to full-atom values): 11198 Å² total; per-residue (Å²): 128,85,83,89,83,88,82,86,92,85,85,90,80,81,92,84,78,81,87,81,78,94,75,75,90,78,82,82,80,91,87,72,85,80,81,72,76,85,68,84,76,75,76,78,79,74,75,82,68,80,56,71,64,60,60,54,53,49,52,53,50,51,52,53,50,50,51,52,51,51,50,50,51,52,50,50,52,51,54,50,52,65,66,43,49,59,53,50,48,54,51,49,34,55,48,19,27,31,71,60,38,44,74,62,33,56,69,42,37,26,75,68,41,61,68,75,44,54,72,67,62,51,46,60,58,38,60,74,35,41,71,31,60,72,44,71,48,81,75,44,79,46,77,61,93,54,37,34,43,35,35,28,45,36,29,35,68,90,66,52,74,40,40,40,38,35,38,29,38,52,53,100,88,42,69,23,39,54,46,77,48,80,88